Protein AF-A0A2E0ZCU3-F1 (afdb_monomer)

Secondary structure (DSSP, 8-state):
--------------TTS-TTTTS-HHHHHHHHHHHHHHHHHHHHHHTT--HHHHHTSHHHHHHHHHT-SHHHHHHHHHHHHHS-HHHHHHHHHHHHTSHHHHHHHHHHHHHHH--GGGGHHHHHHHHHHHHHH-S-HHHHHHHHHH--GGG-TTB---TTGGGGGTHHHHH-TT-HHHHHHHHHHHSS--BGGGGHHHHTT---HHHHHHHHHHHHHHHHS-S---TTHHHHHHHHHHHHHTHHHHHHHHHTTS-----------

Radius of gyration: 21.26 Å; Cα contacts (8 Å, |Δi|>4): 299; chains: 1; bounding box: 72×48×62 Å

pLDDT: mean 87.75, std 16.53, range [34.88, 98.62]

Solvent-accessible surface area (backbone atoms only — not comparable to full-atom values): 14646 Å² total; per-residue (Å²): 138,81,84,75,77,75,75,78,77,71,80,73,77,70,79,79,78,37,76,63,77,67,40,60,67,70,58,37,49,50,55,50,34,49,50,18,50,51,17,38,54,52,15,18,66,71,49,67,28,55,64,70,68,38,66,73,20,58,27,44,48,49,31,58,73,72,59,50,62,58,17,46,30,24,28,10,52,31,26,36,72,73,43,61,50,56,54,13,7,47,10,43,46,37,17,57,78,41,52,63,72,17,50,52,52,45,52,47,41,51,70,73,63,72,52,74,57,26,48,51,44,40,50,51,53,49,53,52,46,36,73,73,68,40,88,53,62,64,64,51,51,52,51,58,75,68,55,80,62,62,80,47,74,56,36,19,33,44,49,74,74,35,54,79,52,57,67,54,50,76,78,48,71,85,42,66,69,57,40,53,40,50,35,40,26,48,28,65,50,24,48,57,45,63,48,37,53,54,26,30,46,58,70,59,68,66,56,43,53,49,52,45,50,51,54,58,48,44,74,78,36,101,50,81,55,72,48,34,53,53,49,50,50,52,51,51,50,53,50,59,74,43,43,65,62,50,51,50,52,61,74,59,60,80,79,75,94,68,82,72,73,81,81,74,132

Foldseek 3Di:
DDDPPDPDPPPPPPPPVPPLVVDDPVVSLVVLLVQLVVLLVLLLVQLVADDPLLCLFPLNVVCSVVSHNLSQLLSLLSQLADNPLQSVLVSLVSLVVPCLQSVLSNVLSCVVVVDCSSCPSVVVVVVVCCVVVNPCVVVVVVCVVPDQQQPDLQFQEQPPVLVVVVVVCVVCSPDPLSSRLSSSHHRSGDGLSSCSSSNSNDDDPVLRVVVVVLVVVVVVDVDRRNNNVSSVVVNVVVCVVCVVVVCVCVVVPPDDDPPVPPPDD

Sequence (265 aa):
MGFTHHPKANSVSYGHYHRLSQLPPRIGFLLWNVLAAVGFIAAIRHLNGRFLPFALSLPCFWLLYVGQFEGVVALGLALGMVAPPLWAGLGVVLLALKPQIGLFAILFILLRRWNLKLLIVPVIVFLLSLLYWGWWVPEWLDSIIGNRATGYAANISLWPYSLVLLPLLFFKRSSLRLWLIVQSLVVPYFAVYSLAILYTMWLPLWANLLTWGLYILGIFLPVKMPGFIIPLGLLAHLAYQNRAELRGYWASGLGRGELAVKSGK

Structure (mmCIF, N/CA/C/O backbone):
data_AF-A0A2E0ZCU3-F1
#
_entry.id   AF-A0A2E0ZCU3-F1
#
loop_
_atom_site.group_PDB
_atom_site.id
_atom_site.type_symbol
_atom_site.label_atom_id
_atom_site.label_alt_id
_atom_site.label_comp_id
_atom_site.label_asym_id
_atom_site.label_entity_id
_atom_site.label_seq_id
_atom_site.pdbx_PDB_ins_code
_atom_site.Cartn_x
_atom_site.Cartn_y
_atom_site.Cartn_z
_atom_site.occupancy
_atom_site.B_iso_or_equiv
_atom_site.auth_seq_id
_atom_site.auth_comp_id
_atom_site.auth_asym_id
_atom_site.auth_atom_id
_atom_site.pdbx_PDB_model_num
ATOM 1 N N . MET A 1 1 ? 45.176 -21.337 -5.598 1.00 43.56 1 MET A N 1
ATOM 2 C CA . MET A 1 1 ? 43.884 -20.771 -5.152 1.00 43.56 1 MET A CA 1
ATOM 3 C C . MET A 1 1 ? 42.862 -21.070 -6.231 1.00 43.56 1 MET A C 1
ATOM 5 O O . MET A 1 1 ? 42.886 -20.439 -7.278 1.00 43.56 1 MET A O 1
ATOM 9 N N . GLY A 1 2 ? 42.103 -22.149 -6.039 1.00 34.88 2 GLY A N 1
ATOM 10 C CA . GLY A 1 2 ? 41.203 -22.696 -7.049 1.00 34.88 2 GLY A CA 1
ATOM 11 C C . GLY A 1 2 ? 39.849 -22.001 -7.018 1.00 34.88 2 GLY A C 1
ATOM 12 O O . GLY A 1 2 ? 39.195 -21.981 -5.979 1.00 34.88 2 GLY A O 1
ATOM 13 N N . PHE A 1 3 ? 39.436 -21.461 -8.162 1.00 35.03 3 PHE A N 1
ATOM 14 C CA . PHE A 1 3 ? 38.041 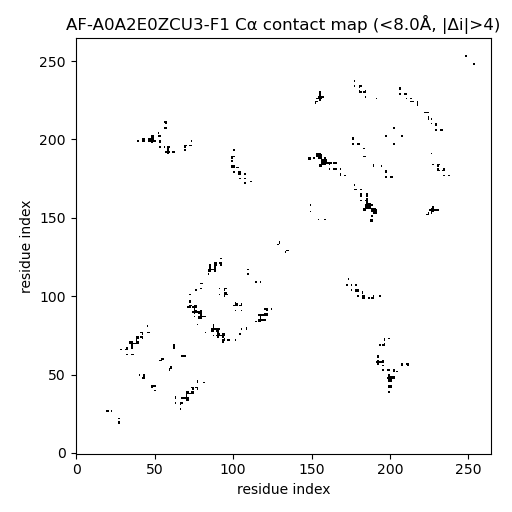-21.141 -8.426 1.00 35.03 3 PHE A CA 1
ATOM 15 C C . PHE A 1 3 ? 37.282 -22.462 -8.526 1.00 35.03 3 PHE A C 1
ATOM 17 O O . PHE A 1 3 ? 37.393 -23.191 -9.511 1.00 35.03 3 PHE A O 1
ATOM 24 N N . THR A 1 4 ? 36.555 -22.808 -7.470 1.00 46.09 4 THR A N 1
ATOM 25 C CA . THR A 1 4 ? 35.596 -23.903 -7.502 1.00 46.09 4 THR A CA 1
ATOM 26 C C . THR A 1 4 ? 34.510 -23.549 -8.511 1.00 46.09 4 THR A C 1
ATOM 28 O O . THR A 1 4 ? 33.774 -22.576 -8.359 1.00 46.09 4 THR A O 1
ATOM 31 N N . HIS A 1 5 ? 34.446 -24.337 -9.582 1.00 38.47 5 HIS A N 1
ATOM 32 C CA . HIS A 1 5 ? 33.339 -24.353 -10.524 1.00 38.47 5 HIS A CA 1
ATOM 33 C C . HIS A 1 5 ? 32.025 -24.495 -9.751 1.00 38.47 5 HIS A C 1
ATOM 35 O O . HIS A 1 5 ? 31.717 -25.570 -9.236 1.00 38.47 5 HIS A O 1
ATOM 41 N N . HIS A 1 6 ? 31.239 -23.420 -9.683 1.00 42.91 6 HIS A N 1
ATOM 42 C CA . HIS A 1 6 ? 29.840 -23.547 -9.307 1.00 42.91 6 HIS A CA 1
ATOM 43 C C . HIS A 1 6 ? 29.165 -24.462 -10.340 1.00 42.91 6 HIS A C 1
ATOM 45 O O . HIS A 1 6 ? 29.303 -24.222 -11.546 1.00 42.91 6 HIS A O 1
ATOM 51 N N . PRO A 1 7 ? 28.493 -25.539 -9.901 1.00 48.25 7 PRO A N 1
ATOM 52 C CA . PRO A 1 7 ? 27.838 -26.466 -10.805 1.00 48.25 7 PRO A CA 1
ATOM 53 C C . PRO A 1 7 ? 26.837 -25.698 -11.665 1.00 48.25 7 PRO A C 1
ATOM 55 O O . PRO A 1 7 ? 26.117 -24.828 -11.171 1.00 48.25 7 PRO A O 1
ATOM 58 N N . LYS A 1 8 ? 26.841 -26.019 -12.966 1.00 44.09 8 LYS A N 1
ATOM 59 C CA . LYS A 1 8 ? 25.883 -25.545 -13.966 1.00 44.09 8 LYS A CA 1
ATOM 60 C C . LYS A 1 8 ? 24.502 -25.517 -13.323 1.00 44.09 8 LYS A C 1
ATOM 62 O O . LYS A 1 8 ? 23.996 -26.570 -12.943 1.00 44.09 8 LYS A O 1
ATOM 67 N N . ALA A 1 9 ? 23.935 -24.320 -13.177 1.00 47.19 9 ALA A N 1
ATOM 68 C CA . ALA A 1 9 ? 22.548 -24.156 -12.789 1.00 47.19 9 ALA A CA 1
ATOM 69 C C . ALA A 1 9 ? 21.732 -25.011 -13.757 1.00 47.19 9 ALA A C 1
ATOM 71 O O . ALA A 1 9 ? 21.647 -24.697 -14.947 1.00 47.19 9 ALA A O 1
ATOM 72 N N . ASN A 1 10 ? 21.239 -26.148 -13.262 1.00 41.97 10 ASN A N 1
ATOM 73 C CA . ASN A 1 10 ? 20.317 -26.991 -13.992 1.00 41.97 10 ASN A CA 1
ATOM 74 C C . ASN A 1 10 ? 19.237 -26.052 -14.509 1.00 41.97 10 ASN A C 1
ATOM 76 O O . ASN A 1 10 ? 18.628 -25.326 -13.724 1.00 41.97 10 ASN A O 1
ATOM 80 N N . SER A 1 11 ? 19.069 -26.010 -15.827 1.00 45.53 11 SER A N 1
ATOM 81 C CA . SER A 1 11 ? 17.973 -25.316 -16.481 1.00 45.53 11 SER A CA 1
ATOM 82 C C . SER A 1 11 ? 16.690 -25.994 -16.017 1.00 45.53 11 SER A C 1
ATOM 84 O O . SER A 1 11 ? 16.185 -26.906 -16.672 1.00 45.53 11 SER A O 1
ATOM 86 N N . VAL A 1 12 ? 16.218 -25.622 -14.827 1.00 50.91 12 VAL A N 1
ATOM 87 C CA . VAL A 1 12 ? 14.920 -26.018 -14.308 1.00 50.91 12 VAL A CA 1
ATOM 88 C C . VAL A 1 12 ? 13.950 -25.529 -15.363 1.00 50.91 12 VAL A C 1
ATOM 90 O O . VAL A 1 12 ? 13.803 -24.329 -15.582 1.00 50.91 12 VAL A O 1
ATOM 93 N N . SER A 1 13 ? 13.389 -26.479 -16.104 1.00 43.16 13 SER A N 1
ATOM 94 C CA . SER A 1 13 ? 12.408 -26.217 -17.139 1.00 43.16 13 SER A CA 1
ATOM 95 C C . SER A 1 13 ? 11.283 -25.408 -16.499 1.00 43.16 13 SER A C 1
ATOM 97 O O . SER A 1 13 ? 10.489 -25.939 -15.726 1.00 43.16 13 SER A O 1
ATOM 99 N N . TYR A 1 14 ? 11.223 -24.105 -16.789 1.00 46.38 14 TYR A N 1
ATOM 100 C CA . TYR A 1 14 ? 10.190 -23.176 -16.315 1.00 46.38 14 TYR A CA 1
ATOM 101 C C . TYR A 1 14 ? 8.812 -23.469 -16.955 1.00 46.38 14 TYR A C 1
ATOM 103 O O . TYR A 1 14 ? 7.990 -22.572 -17.141 1.00 46.38 14 TYR A O 1
ATOM 111 N N . GLY A 1 15 ? 8.538 -24.728 -17.315 1.00 47.12 15 GLY A N 1
ATOM 112 C CA . GLY A 1 15 ? 7.430 -25.159 -18.165 1.00 47.12 15 GLY A CA 1
ATOM 113 C C . GLY A 1 15 ? 6.035 -24.978 -17.567 1.00 47.12 15 GLY A C 1
ATOM 114 O O . GLY A 1 15 ? 5.048 -25.191 -18.269 1.00 47.12 15 GLY A O 1
ATOM 115 N N . HIS A 1 16 ? 5.906 -24.578 -16.298 1.00 45.62 16 HIS A N 1
ATOM 116 C CA . HIS A 1 16 ? 4.605 -24.454 -15.626 1.00 45.62 16 HIS A CA 1
ATOM 117 C C . HIS A 1 16 ? 4.243 -23.042 -15.148 1.00 45.62 16 HIS A C 1
ATOM 119 O O . HIS A 1 16 ? 3.078 -22.797 -14.844 1.00 45.62 16 HIS A O 1
ATOM 125 N N . TYR A 1 17 ? 5.155 -22.065 -15.215 1.00 45.38 17 TYR A N 1
ATOM 126 C CA . TYR A 1 17 ? 4.837 -20.661 -14.891 1.00 45.38 17 TYR A CA 1
ATOM 127 C C . TYR A 1 17 ? 4.156 -19.896 -16.034 1.00 45.38 17 TYR A C 1
ATOM 129 O O . TYR A 1 17 ? 3.993 -18.679 -15.974 1.00 45.38 17 TYR A O 1
ATOM 137 N N . HIS A 1 18 ? 3.754 -20.599 -17.095 1.00 53.62 18 HIS A N 1
ATOM 138 C CA . HIS A 1 18 ? 3.760 -19.998 -18.417 1.00 53.62 18 HIS A CA 1
ATOM 139 C C . HIS A 1 18 ? 2.402 -19.590 -18.993 1.00 53.62 18 HIS A C 1
ATOM 141 O O . HIS A 1 18 ? 2.370 -19.121 -20.118 1.00 53.62 18 HIS A O 1
ATOM 147 N N . ARG A 1 19 ? 1.264 -19.729 -18.299 1.00 65.06 19 ARG A N 1
ATOM 148 C CA . ARG A 1 19 ? -0.034 -19.494 -18.976 1.00 65.06 19 ARG A CA 1
ATOM 149 C C . ARG A 1 19 ? -0.295 -18.026 -19.321 1.00 65.06 19 ARG A C 1
ATOM 151 O O . ARG A 1 19 ? -0.801 -17.743 -20.399 1.00 65.06 19 ARG A O 1
ATOM 158 N N . LEU A 1 20 ? 0.092 -17.087 -18.454 1.00 63.66 20 LEU A N 1
ATOM 159 C CA . LEU A 1 20 ? 0.003 -15.653 -18.773 1.00 63.66 20 LEU A CA 1
ATOM 160 C C . LEU A 1 20 ? 1.158 -15.184 -19.662 1.00 63.66 20 LEU A C 1
ATOM 162 O O . LEU A 1 20 ? 0.944 -14.347 -20.531 1.00 63.66 20 LEU A O 1
ATOM 166 N N . SER A 1 21 ? 2.358 -15.744 -19.501 1.00 72.56 21 SER A N 1
ATOM 167 C CA . SER A 1 21 ? 3.498 -15.437 -20.377 1.00 72.56 21 SER A CA 1
ATOM 168 C C . SER A 1 21 ? 3.442 -16.152 -21.733 1.00 72.56 21 SER A C 1
ATOM 170 O O . SER A 1 21 ? 4.265 -15.872 -22.596 1.00 72.56 21 SER A O 1
ATOM 172 N N . GLN A 1 22 ? 2.487 -17.065 -21.939 1.00 85.19 22 GLN A N 1
ATOM 173 C CA . GLN A 1 22 ? 2.130 -17.638 -23.244 1.00 85.19 22 GLN A CA 1
ATOM 174 C C . GLN A 1 22 ? 1.237 -16.697 -24.060 1.00 85.19 22 GLN A C 1
ATOM 176 O O . GLN A 1 22 ? 1.150 -16.850 -25.277 1.00 85.19 22 GLN A O 1
ATOM 181 N N . LEU A 1 23 ? 0.563 -15.734 -23.422 1.00 89.88 23 LEU A N 1
ATOM 182 C CA . LEU A 1 23 ? -0.221 -14.740 -24.147 1.00 89.88 23 LEU A CA 1
ATOM 183 C C . LEU A 1 23 ? 0.708 -13.753 -24.867 1.00 89.88 23 LEU A C 1
ATOM 185 O O . LEU A 1 23 ? 1.782 -13.431 -24.351 1.00 89.88 23 LEU A O 1
ATOM 189 N N . PRO A 1 24 ? 0.284 -13.187 -26.013 1.00 92.94 24 PRO A N 1
ATOM 190 C CA . PRO A 1 24 ? 0.983 -12.063 -26.621 1.00 92.94 24 PRO A CA 1
ATOM 191 C C . PRO A 1 24 ? 1.209 -10.948 -25.583 1.00 92.94 24 PRO A C 1
ATOM 193 O O . PRO A 1 24 ? 0.248 -10.568 -24.904 1.00 92.94 24 PRO A O 1
ATOM 196 N N . PRO A 1 25 ? 2.422 -10.372 -25.463 1.00 89.06 25 PRO A N 1
ATOM 197 C CA . PRO A 1 25 ? 2.766 -9.461 -24.365 1.00 89.06 25 PRO A CA 1
ATOM 198 C C . PRO A 1 25 ? 1.790 -8.293 -24.176 1.00 89.06 25 PRO A C 1
ATOM 200 O O . PRO A 1 25 ? 1.455 -7.936 -23.050 1.00 89.06 25 PRO A O 1
ATOM 203 N N . ARG A 1 26 ? 1.269 -7.736 -25.277 1.00 92.50 26 ARG A N 1
ATOM 204 C CA . ARG A 1 26 ? 0.273 -6.650 -25.251 1.00 92.50 26 ARG A CA 1
ATOM 205 C C . ARG A 1 26 ? -1.048 -7.078 -24.608 1.00 92.50 26 ARG A C 1
ATOM 207 O O . ARG A 1 26 ? -1.644 -6.301 -23.871 1.00 92.50 26 ARG A O 1
ATOM 214 N N . ILE A 1 27 ? -1.487 -8.308 -24.871 1.00 93.69 27 ILE A N 1
ATOM 215 C CA . ILE A 1 27 ? -2.714 -8.872 -24.298 1.00 93.69 27 ILE A CA 1
ATOM 216 C C . ILE A 1 27 ? -2.494 -9.166 -22.815 1.00 93.69 27 ILE A C 1
ATOM 218 O O . ILE A 1 27 ? -3.318 -8.771 -21.997 1.00 93.69 27 ILE A O 1
ATOM 222 N N . GLY A 1 28 ? -1.365 -9.786 -22.456 1.00 92.12 28 GLY A N 1
ATOM 223 C CA . GLY A 1 28 ? -1.009 -10.026 -21.055 1.00 92.12 28 GLY A CA 1
ATOM 224 C C . GLY A 1 28 ? -0.962 -8.730 -20.241 1.00 92.12 28 GLY A C 1
ATOM 225 O O . GLY A 1 28 ? -1.585 -8.644 -19.187 1.00 92.12 28 GLY A O 1
ATOM 226 N N . PHE A 1 29 ? -0.309 -7.693 -20.773 1.00 91.56 29 PHE A N 1
ATOM 227 C CA . PHE A 1 29 ? -0.239 -6.367 -20.156 1.00 91.56 29 PHE A CA 1
ATOM 228 C C . PHE A 1 29 ? -1.618 -5.706 -20.010 1.00 91.56 29 PHE A C 1
ATOM 230 O O . PHE A 1 29 ? -1.938 -5.174 -18.948 1.00 91.56 29 PHE A O 1
ATOM 237 N N . LEU A 1 30 ? -2.463 -5.778 -21.046 1.00 95.06 30 LEU A N 1
ATOM 238 C CA . LEU A 1 30 ? -3.833 -5.266 -20.988 1.00 95.06 30 LEU A CA 1
ATOM 239 C C . LEU A 1 30 ? -4.648 -5.970 -19.896 1.00 95.06 30 LEU A C 1
ATOM 241 O O . LEU A 1 30 ? -5.236 -5.300 -19.053 1.00 95.06 30 LEU A O 1
ATOM 245 N N . LEU A 1 31 ? -4.660 -7.307 -19.882 1.00 94.75 31 LEU A N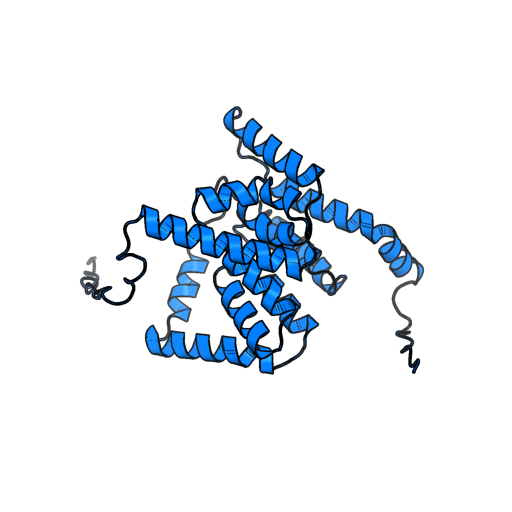 1
ATOM 246 C CA . LEU A 1 31 ? -5.388 -8.094 -18.880 1.00 94.75 31 LEU A CA 1
ATOM 247 C C . LEU A 1 31 ? -4.883 -7.812 -17.464 1.00 94.75 31 LEU A C 1
ATOM 249 O O . LEU A 1 31 ? -5.673 -7.716 -16.526 1.00 94.75 31 LEU A O 1
ATOM 253 N N . TRP A 1 32 ? -3.574 -7.630 -17.315 1.00 94.19 32 TRP A N 1
ATOM 254 C CA . TRP A 1 32 ? -2.963 -7.277 -16.045 1.00 94.19 32 TRP A CA 1
ATOM 255 C C . TRP A 1 32 ? -3.397 -5.898 -15.544 1.00 94.19 32 TRP A C 1
ATOM 257 O O . TRP A 1 32 ? -3.789 -5.755 -14.387 1.00 94.19 32 TRP A O 1
ATOM 267 N N . ASN A 1 33 ? -3.419 -4.896 -16.422 1.00 95.94 33 ASN A N 1
ATOM 268 C CA . ASN A 1 33 ? -3.919 -3.567 -16.083 1.00 95.94 33 ASN A CA 1
ATOM 269 C C . ASN A 1 33 ? -5.418 -3.561 -15.786 1.00 95.94 33 ASN A C 1
ATOM 271 O O . ASN A 1 33 ? -5.852 -2.844 -14.887 1.00 95.94 33 ASN A O 1
ATOM 275 N N . VAL A 1 34 ? -6.207 -4.380 -16.486 1.00 96.94 34 VAL A N 1
ATOM 276 C CA . VAL A 1 34 ? -7.625 -4.579 -16.161 1.00 96.94 34 VAL A CA 1
ATOM 277 C C . VAL A 1 34 ? -7.765 -5.158 -14.753 1.00 96.94 34 VAL A C 1
ATOM 279 O O . VAL A 1 34 ? -8.538 -4.629 -13.957 1.00 96.94 34 VAL A O 1
ATOM 282 N N . LEU A 1 35 ? -6.981 -6.181 -14.399 1.00 96.44 35 LEU A N 1
ATOM 283 C CA . LEU A 1 35 ? -6.982 -6.752 -13.050 1.00 96.44 35 LEU A CA 1
ATOM 284 C C . LEU A 1 35 ? -6.585 -5.713 -11.988 1.00 96.44 35 LEU A C 1
ATOM 286 O O . LEU A 1 35 ? -7.258 -5.593 -10.962 1.00 96.44 35 LEU A O 1
ATOM 290 N N . ALA A 1 36 ? -5.533 -4.930 -12.237 1.00 96.94 36 ALA A N 1
ATOM 291 C CA . ALA A 1 36 ? -5.105 -3.864 -11.336 1.00 96.94 36 ALA A CA 1
ATOM 292 C C . ALA A 1 36 ? -6.188 -2.781 -11.176 1.00 96.94 36 ALA A C 1
ATOM 294 O O . ALA A 1 36 ? -6.493 -2.375 -10.053 1.00 96.94 36 ALA A O 1
ATOM 295 N N . ALA A 1 37 ? -6.818 -2.354 -12.273 1.00 97.94 37 ALA A N 1
ATOM 296 C CA . ALA A 1 37 ? -7.902 -1.377 -12.257 1.00 97.94 37 ALA A CA 1
ATOM 297 C C . ALA A 1 37 ? -9.119 -1.889 -11.472 1.00 97.94 37 ALA A C 1
ATOM 299 O O . ALA A 1 37 ? -9.642 -1.165 -10.627 1.00 97.94 37 ALA A O 1
ATOM 300 N N . VAL A 1 38 ? -9.530 -3.145 -11.680 1.00 98.12 38 VAL A N 1
ATOM 301 C CA . VAL A 1 38 ? -10.601 -3.789 -10.899 1.00 98.12 38 VAL A CA 1
ATOM 302 C C . VAL A 1 38 ? -10.247 -3.810 -9.412 1.00 98.12 38 VAL A C 1
ATOM 304 O O . VAL A 1 38 ? -11.084 -3.455 -8.580 1.00 98.12 38 VAL A O 1
ATOM 307 N N . GLY A 1 39 ? -9.003 -4.159 -9.073 1.00 98.38 39 GLY A N 1
ATOM 308 C CA . GLY A 1 39 ? -8.524 -4.154 -7.695 1.00 98.38 39 GLY A CA 1
ATOM 309 C C . GLY A 1 39 ? -8.604 -2.771 -7.042 1.00 98.38 39 GLY A C 1
ATOM 310 O O . GLY A 1 39 ? -9.124 -2.640 -5.932 1.00 98.38 39 GLY A O 1
ATOM 311 N N . PHE A 1 40 ? -8.200 -1.717 -7.758 1.00 98.44 40 PHE A N 1
ATOM 312 C CA . PHE A 1 40 ? -8.351 -0.339 -7.290 1.00 98.44 40 PHE A CA 1
ATOM 313 C C . PHE A 1 40 ? -9.807 0.090 -7.144 1.00 98.44 40 PHE A C 1
ATOM 315 O O . PHE A 1 40 ? -10.161 0.694 -6.132 1.00 98.44 40 PHE A O 1
ATOM 322 N N . ILE A 1 41 ? -10.658 -0.232 -8.119 1.00 98.56 41 ILE A N 1
ATOM 323 C CA . ILE A 1 41 ? -12.078 0.127 -8.090 1.00 98.56 41 ILE A CA 1
ATOM 324 C C . ILE A 1 41 ? -12.762 -0.499 -6.872 1.00 98.56 41 ILE A C 1
ATOM 326 O O . ILE A 1 41 ? -13.466 0.189 -6.128 1.00 98.56 41 ILE A O 1
ATOM 330 N N . ALA A 1 42 ? -12.517 -1.789 -6.638 1.00 98.50 42 ALA A N 1
ATOM 331 C CA . ALA A 1 42 ? -13.026 -2.498 -5.474 1.00 98.50 42 ALA A CA 1
ATOM 332 C C . ALA A 1 42 ? -12.491 -1.887 -4.168 1.00 98.50 42 ALA A C 1
ATOM 334 O O . ALA A 1 42 ? -13.268 -1.637 -3.244 1.00 98.50 42 ALA A O 1
ATOM 335 N N . ALA A 1 43 ? -11.192 -1.581 -4.103 1.00 98.50 43 ALA A N 1
ATOM 336 C CA . ALA A 1 43 ? -10.583 -0.985 -2.920 1.00 98.50 43 ALA A CA 1
ATOM 337 C C . ALA A 1 43 ? -11.164 0.393 -2.584 1.00 98.50 43 ALA A C 1
ATOM 339 O O . ALA A 1 43 ? -11.560 0.625 -1.445 1.00 98.50 43 ALA A O 1
ATOM 340 N N . ILE A 1 44 ? -11.304 1.278 -3.574 1.00 98.44 44 ILE A N 1
ATOM 341 C CA . ILE A 1 44 ? -11.906 2.607 -3.400 1.00 98.44 44 ILE A CA 1
ATOM 342 C C . ILE A 1 44 ? -13.333 2.490 -2.875 1.00 98.44 44 ILE A C 1
ATOM 344 O O . ILE A 1 44 ? -13.702 3.200 -1.940 1.00 98.44 44 ILE A O 1
ATOM 348 N N . ARG A 1 45 ? -14.129 1.573 -3.438 1.00 98.06 45 ARG A N 1
ATOM 349 C CA . ARG A 1 45 ? -15.511 1.353 -3.006 1.00 98.06 45 ARG A CA 1
ATOM 350 C C . ARG A 1 45 ? -15.585 0.899 -1.548 1.00 98.06 45 ARG A C 1
ATOM 352 O O . ARG A 1 45 ? -16.391 1.427 -0.792 1.00 98.06 45 ARG A O 1
ATOM 359 N N . HIS A 1 46 ? -14.761 -0.067 -1.151 1.00 98.00 46 HIS A N 1
ATOM 360 C CA . HIS A 1 46 ? -14.805 -0.639 0.199 1.00 98.00 46 HIS A CA 1
ATOM 361 C C . HIS A 1 46 ? -14.120 0.223 1.262 1.00 98.00 46 HIS A C 1
ATOM 363 O O . HIS A 1 46 ? -14.465 0.128 2.438 1.00 98.00 46 HIS A O 1
ATOM 369 N N . LEU A 1 47 ? -13.168 1.066 0.865 1.00 97.25 47 LEU A N 1
ATOM 370 C CA . LEU A 1 47 ? -12.435 1.953 1.766 1.00 97.25 47 LEU A CA 1
ATOM 371 C C . LEU A 1 47 ? -12.953 3.401 1.729 1.00 97.25 47 LEU A C 1
ATOM 373 O O . LEU A 1 47 ? -12.342 4.284 2.331 1.00 97.25 47 LEU A O 1
ATOM 377 N N . ASN A 1 48 ? -14.095 3.632 1.069 1.00 96.88 48 ASN A N 1
ATOM 378 C CA . ASN A 1 48 ? -14.772 4.927 0.950 1.00 96.88 48 ASN A CA 1
ATOM 379 C C . ASN A 1 48 ? -13.876 6.038 0.366 1.00 96.88 48 ASN A C 1
ATOM 381 O O . ASN A 1 48 ? -13.883 7.180 0.831 1.00 96.88 48 ASN A O 1
ATOM 385 N N . GLY A 1 49 ? -13.072 5.697 -0.642 1.00 96.94 49 GLY A N 1
ATOM 386 C CA . GLY A 1 49 ? -12.251 6.654 -1.375 1.00 96.94 49 GLY A CA 1
ATOM 387 C C . GLY A 1 49 ? -13.025 7.457 -2.419 1.00 96.94 49 GLY A C 1
ATOM 388 O O . GLY A 1 49 ? -14.228 7.299 -2.617 1.00 96.94 49 GLY A O 1
ATOM 389 N N . ARG A 1 50 ? -12.302 8.311 -3.153 1.00 96.69 50 ARG A N 1
ATOM 390 C CA . ARG A 1 50 ? -12.859 9.120 -4.248 1.00 96.69 50 ARG A CA 1
ATOM 391 C C . ARG A 1 50 ? -12.258 8.682 -5.580 1.00 96.69 50 ARG A C 1
ATOM 393 O O . ARG A 1 50 ? -11.073 8.905 -5.815 1.00 96.69 50 ARG A O 1
ATOM 400 N N . PHE A 1 51 ? -13.091 8.126 -6.461 1.00 96.56 51 PHE A N 1
ATOM 401 C CA . PHE A 1 51 ? -12.669 7.596 -7.763 1.00 96.56 51 PHE A CA 1
ATOM 402 C C . PHE A 1 51 ? -11.960 8.628 -8.637 1.00 96.56 51 PHE A C 1
ATOM 404 O O . PHE A 1 51 ? -10.832 8.392 -9.052 1.00 96.56 51 PHE A O 1
ATOM 411 N N . LEU A 1 52 ? -12.598 9.773 -8.896 1.00 96.31 52 LEU A N 1
ATOM 412 C CA . LEU A 1 52 ? -12.078 10.748 -9.857 1.00 96.31 52 LEU A CA 1
ATOM 413 C C . LEU A 1 52 ? -10.713 11.335 -9.440 1.00 96.31 52 LEU A C 1
ATOM 415 O O . LEU A 1 52 ? -9.789 11.275 -10.247 1.00 96.31 52 LEU A O 1
ATOM 419 N N . PRO A 1 53 ? -10.513 11.823 -8.195 1.00 96.38 53 PRO A N 1
ATOM 420 C CA . PRO A 1 53 ? -9.190 12.260 -7.753 1.00 96.38 53 PRO A CA 1
ATOM 421 C C . PRO A 1 53 ? -8.128 11.160 -7.841 1.00 96.38 53 PRO A C 1
ATOM 423 O O . PRO A 1 53 ? -6.997 11.446 -8.219 1.00 96.38 53 PRO A O 1
ATOM 426 N N . PHE A 1 54 ? -8.479 9.915 -7.501 1.00 97.69 54 PHE A N 1
ATOM 427 C CA . PHE A 1 54 ? -7.549 8.791 -7.576 1.00 97.69 54 PHE A CA 1
ATOM 428 C C . PHE A 1 54 ? -7.160 8.463 -9.022 1.00 97.69 54 PHE A C 1
ATOM 430 O O . PHE A 1 54 ? -5.975 8.333 -9.320 1.00 97.69 54 PHE A O 1
ATOM 437 N N . ALA A 1 55 ? -8.142 8.360 -9.921 1.00 97.31 55 ALA A N 1
ATOM 438 C CA . ALA A 1 55 ? -7.925 8.060 -11.333 1.00 97.31 55 ALA A CA 1
ATOM 439 C C . ALA A 1 55 ? -7.041 9.117 -12.011 1.00 97.31 55 ALA A C 1
ATOM 441 O O . ALA A 1 55 ? -6.234 8.779 -12.867 1.00 97.31 55 ALA A O 1
ATOM 442 N N . LEU A 1 56 ? -7.143 10.377 -11.572 1.00 97.06 56 LEU A N 1
ATOM 443 C CA . LEU A 1 56 ? -6.325 11.491 -12.055 1.00 97.06 56 LEU A CA 1
ATOM 444 C C . LEU A 1 56 ? -5.000 11.675 -11.289 1.00 97.06 56 LEU A C 1
ATOM 446 O O . LEU A 1 56 ? -4.314 12.692 -11.448 1.00 97.06 56 LEU A O 1
ATOM 450 N N . SER A 1 57 ? -4.639 10.735 -10.415 1.00 97.56 57 SER A N 1
ATOM 451 C CA . SER A 1 57 ? -3.421 10.844 -9.616 1.00 97.56 57 SER A CA 1
ATOM 452 C C . SER A 1 57 ? -2.196 10.295 -10.337 1.00 97.56 57 SER A C 1
ATOM 454 O O . SER A 1 57 ? -2.280 9.256 -10.995 1.00 97.56 57 SER A O 1
ATOM 456 N N . LEU A 1 58 ? -1.043 10.959 -10.180 1.00 96.12 58 LEU A N 1
ATOM 457 C CA . LEU A 1 58 ? 0.213 10.484 -10.774 1.00 96.12 58 LEU A CA 1
ATOM 458 C C . LEU A 1 58 ? 0.526 9.027 -10.376 1.00 96.12 58 LEU A C 1
ATOM 460 O O . LEU A 1 58 ? 0.864 8.254 -11.271 1.00 96.12 58 LEU A O 1
ATOM 464 N N . PRO A 1 59 ? 0.372 8.596 -9.102 1.00 96.56 59 PRO A N 1
ATOM 465 C CA . PRO A 1 59 ? 0.579 7.196 -8.741 1.00 96.56 59 PRO A CA 1
ATOM 466 C C . PRO A 1 59 ? -0.284 6.223 -9.549 1.00 96.56 59 PRO A C 1
ATOM 468 O O . PRO A 1 59 ? 0.236 5.224 -10.031 1.00 96.56 59 PRO A O 1
ATOM 471 N N . CYS A 1 60 ? -1.572 6.520 -9.755 1.00 97.75 60 CYS A N 1
ATOM 472 C CA . CYS A 1 60 ? -2.457 5.664 -10.548 1.00 97.75 60 CYS A CA 1
ATOM 473 C C . CYS A 1 60 ? -2.007 5.580 -12.015 1.00 97.75 60 CYS A C 1
ATOM 475 O O . CYS A 1 60 ? -1.831 4.480 -12.542 1.00 97.75 60 CYS A O 1
ATOM 477 N N . PHE A 1 61 ? -1.746 6.730 -12.648 1.00 96.88 61 PHE A N 1
ATOM 478 C CA . PHE A 1 61 ? -1.253 6.778 -14.027 1.00 96.88 61 PHE A CA 1
ATOM 479 C C . PHE A 1 61 ? 0.045 5.997 -14.196 1.00 96.88 61 PHE A C 1
ATOM 481 O O . PHE A 1 61 ? 0.159 5.183 -15.110 1.00 96.88 61 PHE A O 1
ATOM 488 N N . TRP A 1 62 ? 1.005 6.214 -13.295 1.00 95.44 62 TRP A N 1
ATOM 489 C CA . TRP A 1 62 ? 2.293 5.539 -13.343 1.00 95.44 62 TRP A CA 1
ATOM 490 C C . TRP A 1 62 ? 2.116 4.023 -13.274 1.00 95.44 62 TRP A C 1
ATOM 492 O O . TRP A 1 62 ? 2.661 3.310 -14.107 1.00 95.44 62 TRP A O 1
ATOM 502 N N . LEU A 1 63 ? 1.322 3.523 -12.323 1.00 95.75 63 LEU A N 1
ATOM 503 C CA . LEU A 1 63 ? 1.108 2.086 -12.135 1.00 95.75 63 LEU A CA 1
ATOM 504 C C . LEU A 1 63 ? 0.510 1.400 -13.356 1.00 95.75 63 LEU A C 1
ATOM 506 O O . LEU A 1 63 ? 0.993 0.336 -13.735 1.00 95.75 63 LEU A O 1
ATOM 510 N N . LEU A 1 64 ? -0.514 2.004 -13.963 1.00 95.81 64 LEU A N 1
ATOM 511 C CA . LEU A 1 64 ? -1.136 1.465 -15.172 1.00 95.81 64 LEU A CA 1
ATOM 512 C C . LEU A 1 64 ? -0.185 1.559 -16.370 1.00 95.81 64 LEU A C 1
ATOM 514 O O . LEU A 1 64 ? -0.154 0.664 -17.212 1.00 95.81 64 LEU A O 1
ATOM 518 N N . TYR A 1 65 ? 0.637 2.607 -16.432 1.00 96.06 65 TYR A N 1
ATOM 519 C CA . TYR A 1 65 ? 1.642 2.758 -17.479 1.00 96.06 65 TYR A CA 1
ATOM 520 C C . TYR A 1 65 ? 2.745 1.694 -17.400 1.00 96.06 65 TYR A C 1
ATOM 522 O O . TYR A 1 65 ? 3.155 1.167 -18.430 1.00 96.06 65 TYR A O 1
ATOM 530 N N . VAL A 1 66 ? 3.210 1.337 -16.198 1.00 94.50 66 VAL A N 1
ATOM 531 C CA . VAL A 1 66 ? 4.277 0.332 -16.022 1.00 94.50 66 VAL A CA 1
ATOM 532 C C . VAL A 1 66 ? 3.772 -1.087 -15.732 1.00 94.50 66 VAL A C 1
ATOM 534 O O . VAL A 1 66 ? 4.584 -2.002 -15.629 1.00 94.50 66 VAL A O 1
ATOM 537 N N . GLY A 1 67 ? 2.460 -1.296 -15.593 1.00 94.19 67 GLY A N 1
ATOM 538 C CA . GLY A 1 67 ? 1.868 -2.611 -15.321 1.00 94.19 67 GLY A CA 1
ATOM 539 C C . GLY A 1 67 ? 2.237 -3.170 -13.946 1.00 94.19 67 GLY A C 1
ATOM 540 O O . GLY A 1 67 ? 2.622 -4.330 -13.817 1.00 94.19 67 GLY A O 1
ATOM 541 N N . GLN A 1 68 ? 2.166 -2.346 -12.906 1.00 95.00 68 GLN A N 1
ATOM 542 C CA . GLN A 1 68 ? 2.484 -2.755 -11.535 1.00 95.00 68 GLN A CA 1
ATOM 543 C C . GLN A 1 68 ? 1.249 -3.310 -10.800 1.00 95.00 68 GLN A C 1
ATOM 545 O O . GLN A 1 68 ? 0.107 -3.057 -11.178 1.00 95.00 68 GLN A O 1
ATOM 550 N N . PHE A 1 69 ? 1.467 -4.098 -9.745 1.00 95.19 69 PHE A N 1
ATOM 551 C CA . PHE A 1 69 ? 0.424 -4.919 -9.108 1.00 95.19 69 PHE A CA 1
ATOM 552 C C . PHE A 1 69 ? -0.219 -4.313 -7.860 1.00 95.19 69 PHE A C 1
ATOM 554 O O . PHE A 1 69 ? -0.942 -4.985 -7.126 1.00 95.19 69 PHE A O 1
ATOM 561 N N . GLU A 1 70 ? -0.008 -3.026 -7.616 1.00 97.50 70 GLU A N 1
ATOM 562 C CA . GLU A 1 70 ? -0.553 -2.287 -6.480 1.00 97.50 70 GLU A CA 1
ATOM 563 C C . GLU A 1 70 ? -2.079 -2.331 -6.437 1.00 97.50 70 GLU A C 1
ATOM 565 O O . GLU A 1 70 ? -2.641 -2.258 -5.350 1.00 97.50 70 GLU A O 1
ATOM 570 N N . GLY A 1 71 ? -2.755 -2.503 -7.578 1.00 97.88 71 GLY A N 1
ATOM 571 C CA . GLY A 1 71 ? -4.202 -2.721 -7.614 1.00 97.88 71 GLY A CA 1
ATOM 572 C C . GLY A 1 71 ? -4.619 -4.012 -6.903 1.00 97.88 71 GLY A C 1
ATOM 573 O O . GLY A 1 71 ? -5.587 -4.018 -6.144 1.00 97.88 71 GLY A O 1
ATOM 574 N N . VAL A 1 72 ? -3.839 -5.089 -7.062 1.00 98.19 72 VAL A N 1
ATOM 575 C CA . VAL A 1 72 ? -4.038 -6.365 -6.352 1.00 98.19 72 VAL A CA 1
ATOM 576 C C . VAL A 1 72 ? -3.740 -6.204 -4.859 1.00 98.19 72 VAL A C 1
ATOM 578 O O . VAL A 1 72 ? -4.488 -6.697 -4.018 1.00 98.19 72 VAL A O 1
ATOM 581 N N . VAL A 1 73 ? -2.690 -5.457 -4.511 1.00 98.31 73 VAL A N 1
ATOM 582 C CA . VAL A 1 73 ? -2.340 -5.155 -3.111 1.00 98.31 73 VAL A CA 1
ATOM 583 C C . VAL A 1 73 ? -3.417 -4.282 -2.447 1.00 98.31 73 VAL A C 1
ATOM 585 O O . VAL A 1 73 ? -3.789 -4.528 -1.301 1.00 98.31 73 VAL A O 1
ATOM 588 N N . ALA A 1 74 ? -3.977 -3.302 -3.164 1.00 98.44 74 ALA A N 1
ATOM 589 C CA . ALA A 1 74 ? -5.078 -2.460 -2.697 1.00 98.44 74 ALA A CA 1
ATOM 590 C C . ALA A 1 74 ? -6.367 -3.267 -2.486 1.00 98.44 74 ALA A C 1
ATOM 592 O O . ALA A 1 74 ? -7.052 -3.083 -1.479 1.00 98.44 74 ALA A O 1
ATOM 593 N N . LEU A 1 75 ? -6.671 -4.208 -3.386 1.00 98.62 75 LEU A N 1
ATOM 594 C CA . LEU A 1 75 ? -7.743 -5.181 -3.172 1.00 98.62 75 LEU A CA 1
ATOM 595 C C . LEU A 1 75 ? -7.480 -6.020 -1.915 1.00 98.62 75 LEU A C 1
ATOM 597 O O . LEU A 1 75 ? -8.389 -6.220 -1.111 1.00 98.62 75 LEU A O 1
ATOM 601 N N . GLY A 1 76 ? -6.233 -6.453 -1.710 1.00 98.50 76 GLY A N 1
ATOM 602 C CA . GLY A 1 76 ? -5.799 -7.142 -0.497 1.00 98.50 76 GLY A CA 1
ATOM 603 C C . GLY A 1 76 ? -6.076 -6.344 0.776 1.00 98.50 76 GLY A C 1
ATOM 604 O O . GLY A 1 76 ? -6.647 -6.878 1.729 1.00 98.50 76 GLY A O 1
ATOM 605 N N . LEU A 1 77 ? -5.762 -5.044 0.760 1.00 98.56 77 LEU A N 1
ATOM 606 C CA . LEU A 1 77 ? -6.074 -4.122 1.851 1.00 98.56 77 LEU A CA 1
ATOM 607 C C . LEU A 1 77 ? -7.578 -4.068 2.135 1.00 98.56 77 LEU A C 1
ATOM 609 O O . LEU A 1 77 ? -7.994 -4.199 3.286 1.00 98.56 77 LEU A O 1
ATOM 613 N N . ALA A 1 78 ? -8.397 -3.910 1.095 1.00 98.44 78 ALA A N 1
ATOM 614 C CA . ALA A 1 78 ? -9.846 -3.863 1.236 1.00 98.44 78 ALA A CA 1
ATOM 615 C C . ALA A 1 78 ? -10.408 -5.169 1.817 1.00 98.44 78 ALA A C 1
ATOM 617 O O . ALA A 1 78 ? -11.110 -5.134 2.828 1.00 98.44 78 ALA A O 1
ATOM 618 N N . LEU A 1 79 ? -10.040 -6.323 1.251 1.00 98.56 79 LEU A N 1
ATOM 619 C CA . LEU A 1 79 ? -10.463 -7.635 1.750 1.00 98.56 79 LEU A CA 1
ATOM 620 C C . LEU A 1 79 ? -10.057 -7.847 3.212 1.00 98.56 79 LEU A C 1
ATOM 622 O O . LEU A 1 79 ? -10.888 -8.240 4.031 1.00 98.56 79 LEU A O 1
ATOM 626 N N . GLY A 1 80 ? -8.806 -7.535 3.556 1.00 98.19 80 GLY A N 1
ATOM 627 C CA . GLY A 1 80 ? -8.290 -7.651 4.918 1.00 98.19 80 GLY A CA 1
ATOM 628 C C . GLY A 1 80 ? -9.107 -6.850 5.937 1.00 98.19 80 GLY A C 1
ATOM 629 O O . GLY A 1 80 ? -9.386 -7.334 7.039 1.00 98.19 80 GLY A O 1
ATOM 630 N N . MET A 1 81 ? -9.545 -5.654 5.541 1.00 98.06 81 MET A N 1
ATOM 6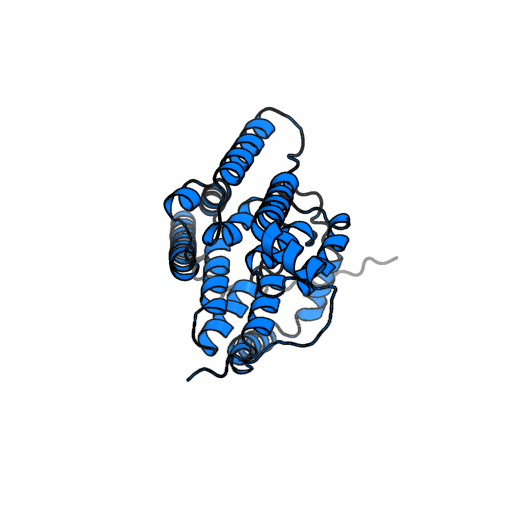31 C CA . MET A 1 81 ? -10.277 -4.721 6.394 1.00 98.06 81 MET A CA 1
ATOM 632 C C . MET A 1 81 ? -11.765 -5.053 6.542 1.00 98.06 81 MET A C 1
ATOM 634 O O . MET A 1 81 ? -12.279 -4.989 7.660 1.00 98.06 81 MET A O 1
ATOM 638 N N . VAL A 1 82 ? -12.462 -5.394 5.451 1.00 97.81 82 VAL A N 1
ATOM 639 C CA . VAL A 1 82 ? -13.938 -5.460 5.454 1.00 97.81 82 VAL A CA 1
ATOM 640 C C . VAL A 1 82 ? -14.523 -6.865 5.312 1.00 97.81 82 VAL A C 1
ATOM 642 O O . VAL A 1 82 ? -15.652 -7.093 5.738 1.00 97.81 82 VAL A O 1
ATOM 645 N N . ALA A 1 83 ? -13.793 -7.825 4.739 1.00 98.19 83 ALA A N 1
ATOM 646 C CA . ALA A 1 83 ? -14.367 -9.125 4.381 1.00 98.19 83 ALA A CA 1
ATOM 647 C C . ALA A 1 83 ? -14.489 -10.077 5.592 1.00 98.19 83 ALA A C 1
ATOM 649 O O . ALA A 1 83 ? -13.870 -9.834 6.633 1.00 98.19 83 ALA A O 1
ATOM 650 N N . PRO A 1 84 ? -15.245 -11.188 5.504 1.00 98.19 84 PRO A N 1
ATOM 651 C CA . PRO A 1 84 ? -15.248 -12.234 6.531 1.00 98.19 84 PRO A CA 1
ATOM 652 C C . PRO A 1 84 ? -13.842 -12.811 6.793 1.00 98.19 84 PRO A C 1
ATOM 654 O O . PRO A 1 84 ? -12.980 -12.711 5.919 1.00 98.19 84 PRO A O 1
ATOM 657 N N . PRO A 1 85 ? -13.585 -13.453 7.952 1.00 98.25 85 PRO A N 1
ATOM 658 C CA . PRO A 1 85 ? -12.228 -13.808 8.382 1.00 98.25 85 PRO A CA 1
ATOM 659 C C . PRO A 1 85 ? -11.390 -14.588 7.357 1.00 98.25 85 PRO A C 1
ATOM 661 O O . PRO A 1 85 ? -10.225 -14.262 7.166 1.00 98.25 85 PRO A O 1
ATOM 664 N N . LEU A 1 86 ? -11.978 -15.560 6.650 1.00 97.94 86 LEU A N 1
ATOM 665 C CA . LEU A 1 86 ? -11.259 -16.343 5.633 1.00 97.94 86 LEU A CA 1
ATOM 666 C C . LEU A 1 86 ? -10.840 -15.486 4.426 1.00 97.94 86 LEU A C 1
ATOM 668 O O . LEU A 1 86 ? -9.686 -15.518 4.009 1.00 97.94 86 LEU A O 1
ATOM 672 N N . TRP A 1 87 ? -11.753 -14.659 3.910 1.00 98.44 87 TRP A N 1
ATOM 673 C CA . TRP A 1 87 ? -11.480 -13.734 2.805 1.00 98.44 87 TRP A CA 1
ATOM 674 C C . TRP A 1 87 ? -10.512 -12.616 3.200 1.00 98.44 87 TRP A C 1
ATOM 676 O O . TRP A 1 87 ? -9.703 -12.174 2.391 1.00 98.44 87 TRP A O 1
ATOM 686 N N . ALA A 1 88 ? -10.540 -12.188 4.459 1.00 98.38 88 ALA A N 1
ATOM 687 C CA . ALA A 1 88 ? -9.540 -11.272 4.986 1.00 98.38 88 ALA A CA 1
ATOM 688 C C . ALA A 1 88 ? -8.152 -11.912 5.081 1.00 98.38 88 ALA A C 1
ATOM 690 O O . ALA A 1 88 ? -7.157 -11.236 4.833 1.00 98.38 88 ALA A O 1
ATOM 691 N N . GLY A 1 89 ? -8.086 -13.218 5.359 1.00 98.44 89 GLY A N 1
ATOM 692 C CA . GLY A 1 89 ? -6.859 -14.000 5.241 1.00 98.44 89 GLY A CA 1
ATOM 693 C C . GLY A 1 89 ? -6.304 -14.003 3.816 1.00 98.44 89 GLY A C 1
ATOM 694 O O . GLY A 1 89 ? -5.108 -13.791 3.630 1.00 98.44 89 GLY A O 1
ATOM 695 N N . LEU A 1 90 ? -7.164 -14.134 2.798 1.00 98.56 90 LEU A N 1
ATOM 696 C CA . LEU A 1 90 ? -6.750 -13.927 1.403 1.00 98.56 90 LEU A CA 1
ATOM 697 C C . LEU A 1 90 ? -6.219 -12.501 1.185 1.00 98.56 90 LEU A C 1
ATOM 699 O O . LEU A 1 90 ? -5.190 -12.322 0.543 1.00 98.56 90 LEU A O 1
ATOM 703 N N . GLY A 1 91 ? -6.863 -11.491 1.775 1.00 98.44 91 GLY A N 1
ATOM 704 C CA . GLY A 1 91 ? -6.369 -10.114 1.751 1.00 98.44 91 GLY A CA 1
ATOM 705 C C . GLY A 1 91 ? -4.950 -9.959 2.313 1.00 98.44 91 GLY A C 1
ATOM 706 O O . GLY A 1 91 ? -4.124 -9.272 1.714 1.00 98.44 91 GLY A O 1
ATOM 707 N N . VAL A 1 92 ? -4.631 -10.660 3.408 1.00 98.56 92 VAL A N 1
ATOM 708 C CA . VAL A 1 92 ? -3.273 -10.712 3.979 1.00 98.56 92 VAL A CA 1
ATOM 709 C C . VAL A 1 92 ? -2.274 -11.352 3.016 1.00 98.56 92 VAL A C 1
ATOM 711 O O . VAL A 1 92 ? -1.174 -10.826 2.862 1.00 98.56 92 VAL A O 1
ATOM 714 N N . VAL A 1 93 ? -2.654 -12.428 2.320 1.00 98.50 93 VAL A N 1
ATOM 715 C CA . VAL A 1 93 ? -1.806 -13.043 1.282 1.00 98.50 93 VAL A CA 1
ATOM 716 C C . VAL A 1 93 ? -1.516 -12.054 0.152 1.00 98.50 93 VAL A C 1
ATOM 718 O O . VAL A 1 93 ? -0.363 -11.895 -0.241 1.00 98.50 93 VAL A O 1
ATOM 721 N N . LEU A 1 94 ? -2.531 -11.335 -0.336 1.00 98.19 94 LEU A N 1
ATOM 722 C CA . LEU A 1 94 ? -2.355 -10.336 -1.395 1.00 98.19 94 LEU A CA 1
ATOM 723 C C . LEU A 1 94 ? -1.470 -9.160 -0.952 1.00 98.19 94 LEU A C 1
ATOM 725 O O . LEU A 1 94 ? -0.665 -8.668 -1.739 1.00 98.19 94 LEU A O 1
ATOM 729 N N . LEU A 1 95 ? -1.571 -8.727 0.310 1.00 98.19 95 LEU A N 1
ATOM 730 C CA . LEU A 1 95 ? -0.677 -7.714 0.883 1.00 98.19 95 LEU A CA 1
ATOM 731 C C . LEU A 1 95 ? 0.773 -8.214 0.986 1.00 98.19 95 LEU A C 1
ATOM 733 O O . LEU A 1 95 ? 1.707 -7.446 0.750 1.00 98.19 95 LEU A O 1
ATOM 737 N N . ALA A 1 96 ? 0.971 -9.497 1.301 1.00 97.19 96 ALA A N 1
ATOM 738 C CA . ALA A 1 96 ? 2.294 -10.105 1.431 1.00 97.19 96 ALA A CA 1
ATOM 739 C C . ALA A 1 96 ? 3.060 -10.186 0.098 1.00 97.19 96 ALA A C 1
ATOM 741 O O . ALA A 1 96 ? 4.285 -10.278 0.119 1.00 97.19 96 ALA A O 1
ATOM 742 N N . LEU A 1 97 ? 2.379 -10.056 -1.050 1.00 95.62 97 LEU A N 1
ATOM 743 C CA . LEU A 1 97 ? 3.027 -9.954 -2.366 1.00 95.62 97 LEU A CA 1
ATOM 744 C C . LEU A 1 97 ? 3.960 -8.735 -2.480 1.00 95.62 97 LEU A C 1
ATOM 746 O O . LEU A 1 97 ? 4.867 -8.735 -3.309 1.00 95.62 97 LEU A O 1
ATOM 750 N N . LYS A 1 98 ? 3.753 -7.690 -1.663 1.00 94.94 98 LYS A N 1
ATOM 751 C CA . LYS A 1 98 ? 4.621 -6.503 -1.620 1.00 94.94 98 LYS A CA 1
ATOM 752 C C . LYS A 1 98 ? 4.899 -6.088 -0.175 1.00 94.94 98 LYS A C 1
ATOM 754 O O . LYS A 1 98 ? 4.286 -5.131 0.303 1.00 94.94 98 LYS A O 1
ATOM 759 N N . PRO A 1 99 ? 5.820 -6.759 0.543 1.00 92.69 99 PRO A N 1
ATOM 760 C CA . PRO A 1 99 ? 6.044 -6.527 1.973 1.00 92.69 99 PRO A CA 1
ATOM 761 C C . PRO A 1 99 ? 6.353 -5.065 2.317 1.00 92.69 99 PRO A C 1
ATOM 763 O O . PRO A 1 99 ? 5.913 -4.573 3.354 1.00 92.69 99 PRO A O 1
ATOM 766 N N . GLN A 1 100 ? 7.017 -4.335 1.412 1.00 92.12 100 GLN A N 1
ATOM 767 C CA . GLN A 1 100 ? 7.343 -2.915 1.582 1.00 92.12 100 GLN A CA 1
ATOM 768 C C . GLN A 1 100 ? 6.099 -2.027 1.710 1.00 92.12 100 GLN A C 1
ATOM 770 O O . GLN A 1 100 ? 6.196 -0.948 2.288 1.00 92.12 100 GLN A O 1
ATOM 775 N N . ILE A 1 101 ? 4.931 -2.481 1.235 1.00 94.12 101 ILE A N 1
ATOM 776 C CA . ILE A 1 101 ? 3.637 -1.788 1.370 1.00 94.12 101 ILE A CA 1
ATOM 777 C C . ILE A 1 101 ? 2.645 -2.571 2.244 1.00 94.12 101 ILE A C 1
ATOM 779 O O . ILE A 1 101 ? 1.807 -1.984 2.920 1.00 94.12 101 ILE A O 1
ATOM 783 N N . GLY A 1 102 ? 2.762 -3.897 2.286 1.00 96.69 102 GLY A N 1
ATOM 784 C CA . GLY A 1 102 ? 1.847 -4.773 3.006 1.00 96.69 102 GLY A CA 1
ATOM 785 C C . GLY A 1 102 ? 2.137 -4.919 4.496 1.00 96.69 102 GLY A C 1
ATOM 786 O O . GLY A 1 102 ? 1.200 -5.116 5.258 1.00 96.69 102 GLY A O 1
ATOM 787 N N . LEU A 1 103 ? 3.395 -4.809 4.943 1.00 97.12 103 LEU A N 1
ATOM 788 C CA . LEU A 1 103 ? 3.775 -5.199 6.308 1.00 97.12 103 LEU A CA 1
ATOM 789 C C . LEU A 1 103 ? 2.968 -4.489 7.410 1.00 97.12 103 LEU A C 1
ATOM 791 O O . LEU A 1 103 ? 2.365 -5.162 8.245 1.00 97.12 103 LEU A O 1
ATOM 795 N N . PHE A 1 104 ? 2.909 -3.152 7.427 1.00 97.94 104 PHE A N 1
ATOM 796 C CA . PHE A 1 104 ? 2.181 -2.447 8.491 1.00 97.94 104 PHE A CA 1
ATOM 797 C C . PHE A 1 104 ? 0.670 -2.557 8.301 1.00 97.94 104 PHE A C 1
ATOM 799 O O . PHE A 1 104 ? -0.053 -2.624 9.291 1.00 97.94 104 PHE A O 1
ATOM 806 N N . ALA A 1 105 ? 0.181 -2.664 7.064 1.00 98.00 105 ALA A N 1
ATOM 807 C CA . ALA A 1 105 ? -1.223 -2.974 6.809 1.00 98.00 105 ALA A CA 1
ATOM 808 C C . ALA A 1 105 ? -1.635 -4.334 7.403 1.00 98.00 105 ALA A C 1
ATOM 810 O O . ALA A 1 105 ? -2.662 -4.423 8.072 1.00 98.00 105 ALA A O 1
ATOM 811 N N . ILE A 1 106 ? -0.821 -5.378 7.210 1.00 98.50 106 ILE A N 1
ATOM 812 C CA . ILE A 1 106 ? -1.055 -6.718 7.763 1.00 98.50 106 ILE A CA 1
ATOM 813 C C . ILE A 1 106 ? -1.069 -6.657 9.291 1.00 98.50 106 ILE A C 1
ATOM 815 O O . ILE A 1 106 ? -2.024 -7.129 9.906 1.00 98.50 106 ILE A O 1
ATOM 819 N N . LEU A 1 107 ? -0.062 -6.028 9.909 1.00 97.75 107 LEU A N 1
ATOM 820 C CA . LEU A 1 107 ? -0.013 -5.863 11.365 1.00 97.75 107 LEU A CA 1
ATOM 821 C C . LEU A 1 107 ? -1.240 -5.110 11.891 1.00 97.75 107 LEU A C 1
ATOM 823 O O . LEU A 1 107 ? -1.860 -5.548 12.859 1.00 97.75 107 LEU A O 1
ATOM 827 N N . PHE A 1 108 ? -1.638 -4.025 11.223 1.00 97.88 108 PHE A N 1
ATOM 828 C CA . PHE A 1 108 ? -2.840 -3.273 11.567 1.00 97.88 108 PHE A CA 1
ATOM 829 C C . PHE A 1 108 ? -4.092 -4.159 11.519 1.00 97.88 108 PHE A C 1
ATOM 831 O O . PHE A 1 108 ? -4.878 -4.157 12.465 1.00 97.88 108 PHE A O 1
ATOM 838 N N . ILE A 1 109 ? -4.276 -4.944 10.452 1.00 98.12 109 ILE A N 1
ATOM 839 C CA . ILE A 1 109 ? -5.423 -5.850 10.291 1.00 98.12 109 ILE A CA 1
ATOM 840 C C . ILE A 1 109 ? -5.445 -6.905 11.404 1.00 98.12 109 ILE A C 1
ATOM 842 O O . ILE A 1 109 ? -6.490 -7.121 12.022 1.00 98.12 109 ILE A O 1
ATOM 846 N N . LEU A 1 110 ? -4.303 -7.536 11.692 1.00 97.56 110 LEU A N 1
ATOM 847 C CA . LEU A 1 110 ? -4.188 -8.556 12.738 1.00 97.56 110 LEU A CA 1
ATOM 848 C C . LEU A 1 110 ? -4.544 -7.990 14.116 1.00 97.56 110 LEU A C 1
ATOM 850 O O . LEU A 1 110 ? -5.371 -8.5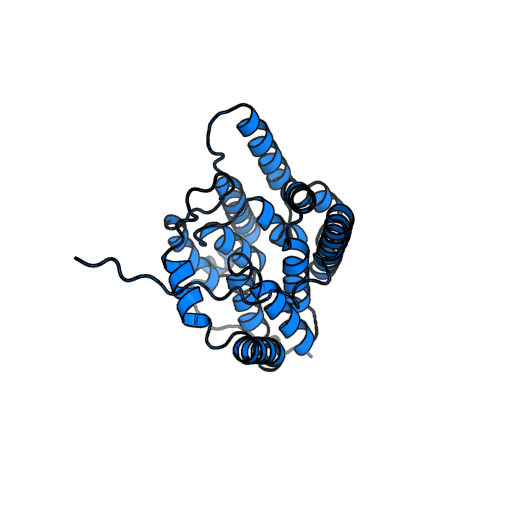66 14.825 1.00 97.56 110 LEU A O 1
ATOM 854 N N . LEU A 1 111 ? -3.987 -6.826 14.458 1.00 96.50 111 LEU A N 1
ATOM 855 C CA . LEU A 1 111 ? -4.253 -6.145 15.725 1.00 96.50 111 LEU A CA 1
ATOM 856 C C . LEU A 1 111 ? -5.701 -5.658 15.829 1.00 96.50 111 LEU A C 1
ATOM 858 O O . LEU A 1 111 ? -6.300 -5.727 16.899 1.00 96.50 111 LEU A O 1
ATOM 862 N N . ARG A 1 112 ? -6.279 -5.162 14.730 1.00 96.81 112 ARG A N 1
ATOM 863 C CA . ARG A 1 112 ? -7.635 -4.603 14.722 1.00 96.81 112 ARG A CA 1
ATOM 864 C C . ARG A 1 112 ? -8.713 -5.677 14.803 1.00 96.81 112 ARG A C 1
ATOM 866 O O . ARG A 1 112 ? -9.757 -5.418 15.397 1.00 96.81 112 ARG A O 1
ATOM 873 N N . ARG A 1 113 ? -8.508 -6.832 14.165 1.00 96.25 113 ARG A N 1
ATOM 874 C CA . ARG A 1 113 ? -9.542 -7.873 14.045 1.00 96.25 113 ARG A CA 1
ATOM 875 C C . ARG A 1 113 ? -9.422 -8.985 15.079 1.00 96.25 113 ARG A C 1
ATOM 877 O O . ARG A 1 113 ? -10.436 -9.618 15.349 1.00 96.25 113 ARG A O 1
ATOM 884 N N . TRP A 1 114 ? -8.223 -9.230 15.615 1.00 95.12 114 TRP A N 1
ATOM 885 C CA . TRP A 1 114 ? -7.945 -10.222 16.663 1.00 95.12 114 TRP A CA 1
ATOM 886 C C . TRP A 1 114 ? -8.663 -11.573 16.460 1.00 95.12 114 TRP A C 1
ATOM 888 O O . TRP A 1 114 ? -9.326 -12.099 17.352 1.00 95.12 114 TRP A O 1
ATOM 898 N N . ASN A 1 115 ? -8.583 -12.130 15.247 1.00 97.06 115 ASN A N 1
ATOM 899 C CA . ASN A 1 115 ? -9.303 -13.348 14.870 1.00 97.06 115 ASN A CA 1
ATOM 900 C C . ASN A 1 115 ? -8.363 -14.356 14.204 1.00 97.06 115 ASN A C 1
ATOM 902 O O . ASN A 1 115 ? -7.908 -14.134 13.084 1.00 97.06 115 ASN A O 1
ATOM 906 N N . LEU A 1 116 ? -8.124 -15.494 14.860 1.00 97.06 116 LEU A N 1
ATOM 907 C CA . LEU A 1 116 ? -7.202 -16.527 14.375 1.00 97.06 116 LEU A CA 1
ATOM 908 C C . LEU A 1 116 ? -7.629 -17.158 13.042 1.00 97.06 116 LEU A C 1
ATOM 910 O O . LEU A 1 116 ? -6.772 -17.600 12.282 1.00 97.06 116 LEU A O 1
ATOM 914 N N . LYS A 1 117 ? -8.926 -17.144 12.695 1.00 98.00 117 LYS A N 1
ATOM 915 C CA . LYS A 1 117 ? -9.400 -17.661 11.397 1.00 98.00 117 LYS A CA 1
ATOM 916 C C . LYS A 1 117 ? -8.807 -16.893 10.213 1.00 98.00 117 LYS A C 1
ATOM 918 O O . LYS A 1 117 ? -8.713 -17.443 9.121 1.00 98.00 117 LYS A O 1
ATOM 923 N N . LEU A 1 118 ? -8.382 -15.647 10.432 1.00 97.50 118 LEU A N 1
ATOM 924 C CA . LEU A 1 118 ? -7.694 -14.836 9.430 1.00 97.50 118 LEU A CA 1
ATOM 925 C C . LEU A 1 118 ? -6.335 -15.429 9.029 1.00 97.50 118 LEU A C 1
ATOM 927 O O . LEU A 1 118 ? -5.902 -15.230 7.900 1.00 97.50 118 LEU A O 1
ATOM 931 N N . LEU A 1 119 ? -5.691 -16.204 9.907 1.00 98.31 119 LEU A N 1
ATOM 932 C CA . LEU A 1 119 ? -4.394 -16.828 9.638 1.00 98.31 119 LEU A CA 1
ATOM 933 C C . LEU A 1 119 ? -4.495 -18.135 8.844 1.00 98.31 119 LEU A C 1
ATOM 935 O O . LEU A 1 119 ? -3.484 -18.579 8.312 1.00 98.31 119 LEU A O 1
ATOM 939 N N . ILE A 1 120 ? -5.689 -18.725 8.705 1.00 98.38 120 ILE A N 1
ATOM 940 C CA . ILE A 1 120 ? -5.871 -20.011 8.012 1.00 98.38 120 ILE A CA 1
ATOM 941 C C . ILE A 1 120 ? -5.356 -19.932 6.570 1.00 98.38 120 ILE A C 1
ATOM 943 O O . ILE A 1 120 ? -4.516 -20.732 6.171 1.00 98.38 120 ILE A O 1
ATOM 947 N N . VAL A 1 121 ? -5.823 -18.947 5.795 1.00 98.44 121 VAL A N 1
ATOM 948 C CA . VAL A 1 121 ? -5.431 -18.807 4.383 1.00 98.44 121 VAL A CA 1
ATOM 949 C C . VAL A 1 121 ? -3.934 -18.472 4.232 1.00 98.44 121 VAL A C 1
ATOM 951 O O . VAL A 1 121 ? -3.272 -19.180 3.476 1.00 98.44 121 VAL A O 1
ATOM 954 N N . PRO A 1 122 ? -3.353 -17.491 4.959 1.00 98.31 122 PRO A N 1
ATOM 955 C CA . PRO A 1 122 ? -1.909 -17.244 4.939 1.00 98.31 122 PRO A CA 1
ATOM 956 C C . PRO A 1 122 ? -1.054 -18.464 5.290 1.00 98.31 122 PRO A C 1
ATOM 958 O O . PRO A 1 122 ? -0.074 -18.725 4.599 1.00 98.31 122 PRO A O 1
ATOM 961 N N . VAL A 1 123 ? -1.428 -19.229 6.322 1.00 98.31 123 VAL A N 1
ATOM 962 C CA . VAL A 1 123 ? -0.690 -20.435 6.731 1.00 98.31 123 VAL A CA 1
ATOM 963 C C . VAL A 1 123 ? -0.764 -21.506 5.64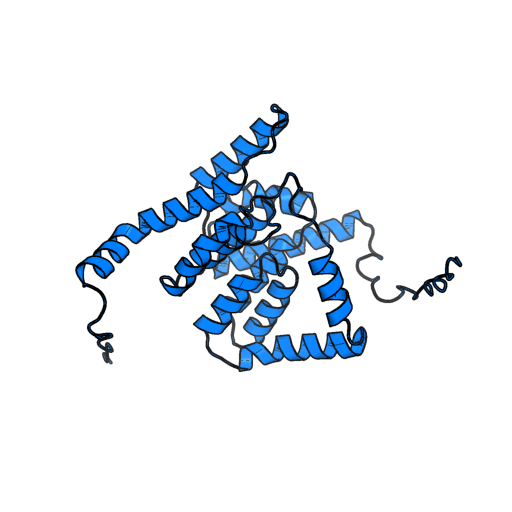9 1.00 98.31 123 VAL A C 1
ATOM 965 O O . VAL A 1 123 ? 0.268 -22.060 5.290 1.00 98.31 123 VAL A O 1
ATOM 968 N N . ILE A 1 124 ? -1.946 -21.767 5.081 1.00 98.44 124 ILE A N 1
ATOM 969 C CA . ILE A 1 124 ? -2.091 -22.732 3.981 1.00 98.44 124 ILE A CA 1
ATOM 970 C C . ILE A 1 124 ? -1.230 -22.314 2.786 1.00 98.44 124 ILE A C 1
ATOM 972 O O . ILE A 1 124 ? -0.486 -23.136 2.261 1.00 98.44 124 ILE A O 1
ATOM 976 N N . VAL A 1 125 ? -1.277 -21.042 2.377 1.00 98.06 125 VAL A N 1
ATOM 977 C CA . VAL A 1 125 ? -0.465 -20.541 1.257 1.00 98.06 125 VAL A CA 1
ATOM 978 C C . VAL A 1 125 ? 1.031 -20.662 1.554 1.00 98.06 125 VAL A C 1
ATOM 980 O O . VAL A 1 125 ? 1.784 -21.091 0.685 1.00 98.06 125 VAL A O 1
ATOM 983 N N . PHE A 1 126 ? 1.466 -20.352 2.778 1.00 97.44 126 PHE A N 1
ATOM 984 C CA . PHE A 1 126 ? 2.857 -20.529 3.190 1.00 97.44 126 PHE A CA 1
ATOM 985 C C . PHE A 1 126 ? 3.283 -22.003 3.152 1.00 97.44 126 PHE A C 1
ATOM 987 O O . PHE A 1 126 ? 4.300 -22.320 2.541 1.00 97.44 126 PHE A O 1
ATOM 994 N N . LEU A 1 127 ? 2.494 -22.923 3.711 1.00 97.94 127 LEU A N 1
ATOM 995 C CA . LEU A 1 127 ? 2.794 -24.359 3.672 1.00 97.94 127 LEU A CA 1
ATOM 996 C C . LEU A 1 127 ? 2.848 -24.891 2.236 1.00 97.94 127 LEU A C 1
ATOM 998 O O . LEU A 1 127 ? 3.784 -25.602 1.886 1.00 97.94 127 LEU A O 1
ATOM 1002 N N . LEU A 1 128 ? 1.903 -24.494 1.380 1.00 97.62 128 LEU A N 1
ATOM 1003 C CA . LEU A 1 128 ? 1.930 -24.844 -0.043 1.00 97.62 128 LEU A CA 1
ATOM 1004 C C . LEU A 1 128 ? 3.169 -24.276 -0.746 1.00 97.62 128 LEU A C 1
ATOM 1006 O O . LEU A 1 128 ? 3.751 -24.955 -1.589 1.00 97.62 128 LEU A O 1
ATOM 1010 N N . SER A 1 129 ? 3.607 -23.069 -0.375 1.00 95.88 129 SER A N 1
ATOM 1011 C CA . SER A 1 129 ? 4.842 -22.476 -0.897 1.00 95.88 129 SER A CA 1
ATOM 1012 C C . SER A 1 129 ? 6.074 -23.300 -0.516 1.00 95.88 129 SER A C 1
ATOM 1014 O O . SER A 1 129 ? 6.944 -23.507 -1.356 1.00 95.88 129 SER A O 1
ATOM 1016 N N . LEU A 1 130 ? 6.123 -23.830 0.712 1.00 96.19 130 LEU A N 1
ATOM 1017 C CA . LEU A 1 130 ? 7.217 -24.685 1.171 1.00 96.19 130 LEU A CA 1
ATOM 1018 C C . LEU A 1 130 ? 7.198 -26.054 0.493 1.00 96.19 130 LEU A C 1
ATOM 1020 O O . LEU A 1 130 ? 8.247 -26.587 0.155 1.00 96.19 130 LEU A O 1
ATOM 1024 N N . LEU A 1 131 ? 6.012 -26.622 0.268 1.00 97.00 131 LEU A N 1
ATOM 1025 C CA . LEU A 1 131 ? 5.881 -27.888 -0.455 1.00 97.00 131 LEU A CA 1
ATOM 1026 C C . LEU A 1 131 ? 6.314 -27.753 -1.917 1.00 97.00 131 LEU A C 1
ATOM 1028 O O . LEU A 1 131 ? 6.921 -28.670 -2.460 1.00 97.00 131 LEU A O 1
ATOM 1032 N N . TYR A 1 132 ? 6.004 -26.621 -2.551 1.00 95.69 132 TYR A N 1
ATOM 1033 C CA . TYR A 1 132 ? 6.310 -26.400 -3.960 1.00 95.69 132 TYR A CA 1
ATOM 1034 C C . TYR A 1 132 ? 7.769 -25.967 -4.192 1.00 95.69 132 TYR A C 1
ATOM 1036 O O . TYR A 1 132 ? 8.418 -26.473 -5.105 1.00 95.69 132 TYR A O 1
ATOM 1044 N N . TRP A 1 133 ? 8.289 -25.027 -3.395 1.00 93.62 133 TRP A N 1
ATOM 1045 C CA . TRP A 1 133 ? 9.628 -24.438 -3.578 1.00 93.62 133 TRP A CA 1
ATOM 1046 C C . TRP A 1 133 ? 10.688 -24.951 -2.599 1.00 93.62 133 TRP A C 1
ATOM 1048 O O . TRP A 1 133 ? 11.853 -24.585 -2.724 1.00 93.62 133 TRP A O 1
ATOM 1058 N N . GLY A 1 134 ? 10.315 -25.784 -1.628 1.00 96.06 134 GLY A N 1
ATOM 1059 C CA . GLY A 1 134 ? 11.195 -26.158 -0.526 1.00 96.06 134 GLY A CA 1
ATOM 1060 C C . GLY A 1 134 ? 11.337 -25.043 0.513 1.00 96.06 134 GLY A C 1
ATOM 1061 O O . GLY A 1 134 ? 10.533 -24.112 0.595 1.00 96.06 134 GLY A O 1
ATOM 1062 N N . TRP A 1 135 ? 12.374 -25.139 1.343 1.00 95.94 135 TRP A N 1
ATOM 1063 C CA . TRP A 1 135 ? 12.651 -24.174 2.407 1.00 95.94 135 TRP A CA 1
ATOM 1064 C C . TRP A 1 135 ? 13.347 -22.914 1.867 1.00 95.94 135 TRP A C 1
ATOM 1066 O O . TRP A 1 135 ? 14.524 -22.713 2.115 1.00 95.94 135 TRP A O 1
ATOM 1076 N N . TRP A 1 136 ? 12.606 -22.067 1.144 1.00 94.88 136 TRP A N 1
ATOM 1077 C CA . TRP A 1 136 ? 13.115 -20.868 0.447 1.00 94.88 136 TRP A CA 1
ATOM 1078 C C . TRP A 1 136 ? 13.421 -19.656 1.354 1.00 94.88 136 TRP A C 1
ATOM 1080 O O . TRP A 1 136 ? 13.861 -18.602 0.887 1.00 94.88 136 TRP A O 1
ATOM 1090 N N . VAL A 1 137 ? 13.113 -19.756 2.651 1.00 94.38 137 VAL A N 1
ATOM 1091 C CA . VAL A 1 137 ? 13.204 -18.637 3.604 1.00 94.38 137 VAL A CA 1
ATOM 1092 C C . VAL A 1 137 ? 14.643 -18.121 3.787 1.00 94.38 137 VAL A C 1
ATOM 1094 O O . VAL A 1 137 ? 14.805 -16.899 3.784 1.00 94.38 137 VAL A O 1
ATOM 1097 N N . PRO A 1 138 ? 15.685 -18.968 3.937 1.00 95.44 138 PRO A N 1
ATOM 1098 C CA . PRO A 1 138 ? 17.061 -18.498 4.092 1.00 95.44 138 PRO A CA 1
ATOM 1099 C C . PRO A 1 138 ? 17.549 -17.691 2.886 1.00 95.44 138 PRO A C 1
ATOM 1101 O O . PRO A 1 138 ? 18.031 -16.576 3.062 1.00 95.44 138 PRO A O 1
ATOM 1104 N N . GLU A 1 139 ? 17.333 -18.180 1.663 1.00 92.44 139 GLU A N 1
ATOM 1105 C CA . GLU A 1 139 ? 17.758 -17.493 0.438 1.00 92.44 139 GLU A CA 1
ATOM 1106 C C . GLU A 1 139 ? 17.032 -16.154 0.269 1.00 92.44 139 GLU A C 1
ATOM 1108 O O . GLU A 1 139 ? 17.609 -15.155 -0.171 1.00 92.44 139 GLU A O 1
ATOM 1113 N N . TRP A 1 140 ? 15.753 -16.107 0.649 1.00 89.38 140 TRP A N 1
ATOM 1114 C CA . TRP A 1 140 ? 14.994 -14.865 0.670 1.00 89.38 140 TRP A CA 1
ATOM 1115 C C . TRP A 1 140 ? 15.554 -13.860 1.684 1.00 89.38 140 TRP A C 1
ATOM 1117 O O . TRP A 1 140 ? 15.708 -12.685 1.338 1.00 89.38 140 TRP A O 1
ATOM 1127 N N . LEU A 1 141 ? 15.910 -14.294 2.896 1.00 88.88 141 LEU A N 1
ATOM 1128 C CA . LEU A 1 141 ? 16.538 -13.429 3.901 1.00 88.88 141 LEU A CA 1
ATOM 1129 C C . LEU A 1 141 ? 17.891 -12.895 3.421 1.00 88.88 141 LEU A C 1
ATOM 1131 O O . LEU A 1 141 ? 18.124 -11.687 3.502 1.00 88.88 141 LEU A O 1
ATOM 1135 N N . ASP A 1 142 ? 18.731 -13.753 2.847 1.00 90.19 142 ASP A N 1
ATOM 1136 C CA . ASP A 1 142 ? 20.021 -13.359 2.275 1.00 90.19 142 ASP A CA 1
ATOM 1137 C C . ASP A 1 142 ? 19.840 -12.308 1.171 1.00 90.19 142 ASP A C 1
ATOM 1139 O O . ASP A 1 142 ? 20.55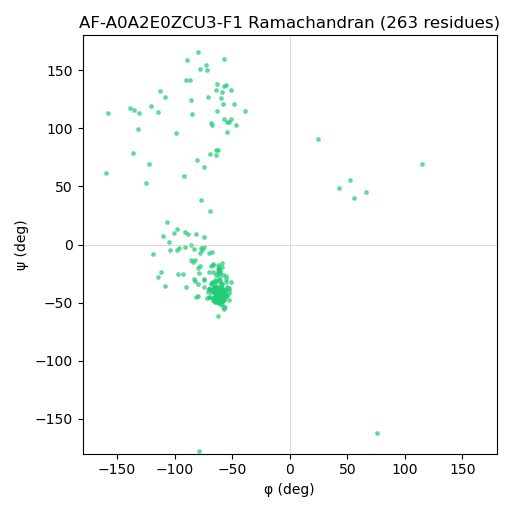1 -11.298 1.131 1.00 90.19 142 ASP A O 1
ATOM 1143 N N . SER A 1 143 ? 18.821 -12.478 0.318 1.00 86.00 143 SER A N 1
ATOM 1144 C CA . SER A 1 143 ? 18.496 -11.512 -0.737 1.00 86.00 143 SER A CA 1
ATOM 1145 C C . SER A 1 143 ? 18.063 -10.150 -0.185 1.00 86.00 143 SER A C 1
ATOM 1147 O O . SER A 1 143 ? 18.414 -9.115 -0.753 1.00 86.00 143 SER A O 1
ATOM 1149 N N . ILE A 1 144 ? 17.338 -10.121 0.939 1.00 81.56 144 ILE A N 1
ATOM 1150 C CA . ILE A 1 144 ? 16.915 -8.874 1.589 1.00 81.56 144 ILE A CA 1
ATOM 1151 C C . ILE A 1 144 ? 18.117 -8.163 2.196 1.00 81.56 144 ILE A C 1
ATOM 1153 O O . ILE A 1 144 ? 18.262 -6.954 2.014 1.00 81.56 144 ILE A O 1
ATOM 1157 N N . ILE A 1 145 ? 18.977 -8.904 2.893 1.00 84.50 145 ILE A N 1
ATOM 1158 C CA . ILE A 1 145 ? 20.160 -8.352 3.557 1.00 84.50 145 ILE A CA 1
ATOM 1159 C C . ILE A 1 145 ? 21.152 -7.803 2.517 1.00 84.50 145 ILE A C 1
ATO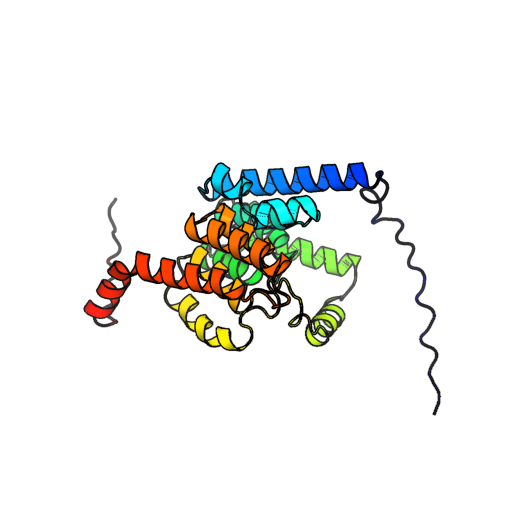M 1161 O O . ILE A 1 145 ? 21.762 -6.755 2.736 1.00 84.50 145 ILE A O 1
ATOM 1165 N N . GLY A 1 146 ? 21.279 -8.460 1.360 1.00 82.44 146 GLY A N 1
ATOM 1166 C CA . GLY A 1 146 ? 22.171 -8.035 0.279 1.00 82.44 146 GLY A CA 1
ATOM 1167 C C . GLY A 1 146 ? 21.661 -6.871 -0.584 1.00 82.44 146 GLY A C 1
ATOM 1168 O O . GLY A 1 146 ? 22.458 -6.230 -1.276 1.00 82.44 146 GLY A O 1
ATOM 1169 N N . ASN A 1 147 ? 20.359 -6.563 -0.577 1.00 75.19 147 ASN A N 1
ATOM 1170 C CA . ASN A 1 147 ? 19.772 -5.614 -1.525 1.00 75.19 147 ASN A CA 1
ATOM 1171 C C . ASN A 1 147 ? 19.892 -4.146 -1.069 1.00 75.19 147 ASN A C 1
ATOM 1173 O O . ASN A 1 147 ? 19.219 -3.689 -0.145 1.00 75.19 147 ASN A O 1
ATOM 1177 N N . ARG A 1 148 ? 20.701 -3.354 -1.786 1.00 67.62 148 ARG A N 1
ATOM 1178 C CA . ARG A 1 148 ? 20.896 -1.909 -1.554 1.00 67.62 148 ARG A CA 1
ATOM 1179 C C . ARG A 1 148 ? 19.933 -1.048 -2.383 1.00 67.62 148 ARG A C 1
ATOM 1181 O O . ARG A 1 148 ? 20.351 -0.200 -3.168 1.00 67.62 148 ARG A O 1
ATOM 1188 N N . ALA A 1 149 ? 18.628 -1.234 -2.199 1.00 70.06 149 ALA A N 1
ATOM 1189 C CA . ALA A 1 149 ? 17.589 -0.533 -2.969 1.00 70.06 149 ALA A CA 1
ATOM 1190 C C . ALA A 1 149 ? 17.368 0.954 -2.588 1.00 70.06 149 ALA A C 1
ATOM 1192 O O . ALA A 1 149 ? 16.455 1.599 -3.103 1.00 70.06 149 ALA A O 1
ATOM 1193 N N . THR A 1 150 ? 18.182 1.540 -1.708 1.00 71.62 150 THR A N 1
ATOM 1194 C CA . THR A 1 150 ? 17.964 2.906 -1.195 1.00 71.62 150 THR A CA 1
ATOM 1195 C C . THR A 1 150 ? 18.210 4.006 -2.237 1.00 71.62 150 THR A C 1
ATOM 1197 O O . THR A 1 150 ? 17.631 5.085 -2.128 1.00 71.62 150 THR A O 1
ATOM 1200 N N . GLY A 1 151 ? 19.018 3.745 -3.273 1.00 75.56 151 GLY A N 1
ATOM 1201 C CA . GLY A 1 151 ? 19.456 4.747 -4.257 1.00 75.56 151 GLY A CA 1
ATOM 1202 C C . GLY A 1 151 ? 18.495 5.050 -5.416 1.00 75.56 151 GLY A C 1
ATOM 1203 O O . GLY A 1 151 ? 18.802 5.926 -6.233 1.00 75.56 151 GLY A O 1
ATOM 1204 N N . TYR A 1 152 ? 17.362 4.348 -5.509 1.00 80.69 152 TYR A N 1
ATOM 1205 C CA . TYR A 1 152 ? 16.410 4.485 -6.616 1.00 80.69 152 TYR A CA 1
ATOM 1206 C C . TYR A 1 152 ? 15.780 5.884 -6.677 1.00 80.69 152 TYR A C 1
ATOM 1208 O O . TYR A 1 152 ? 15.270 6.386 -5.680 1.00 80.69 152 TYR A O 1
ATOM 1216 N N . ALA A 1 153 ? 15.737 6.486 -7.870 1.00 81.56 153 ALA A N 1
ATOM 1217 C CA . ALA A 1 153 ? 15.222 7.847 -8.073 1.00 81.56 153 ALA A CA 1
ATOM 1218 C C . ALA A 1 153 ? 13.740 8.022 -7.689 1.00 81.56 153 ALA A C 1
ATOM 1220 O O . ALA A 1 153 ? 13.332 9.109 -7.299 1.00 81.56 153 ALA A O 1
ATOM 1221 N N . ALA A 1 154 ? 12.944 6.953 -7.774 1.00 84.38 154 ALA A N 1
ATOM 1222 C CA . ALA A 1 154 ? 11.528 6.965 -7.406 1.00 84.38 154 ALA A CA 1
ATOM 1223 C C . ALA A 1 154 ? 11.273 6.711 -5.906 1.00 84.38 154 ALA A C 1
ATOM 1225 O O . ALA A 1 154 ? 10.111 6.651 -5.503 1.00 84.38 154 ALA A O 1
ATOM 1226 N N . ASN A 1 155 ? 12.322 6.503 -5.100 1.00 91.81 155 ASN A N 1
ATOM 1227 C CA . ASN A 1 155 ? 12.196 6.230 -3.672 1.00 91.81 155 ASN A CA 1
ATOM 1228 C C . ASN A 1 155 ? 11.754 7.495 -2.919 1.00 91.81 155 ASN A C 1
ATOM 1230 O O . ASN A 1 155 ? 12.385 8.543 -3.029 1.00 91.81 155 ASN A O 1
ATOM 1234 N N . ILE A 1 156 ? 10.681 7.384 -2.139 1.00 93.75 156 ILE A N 1
ATOM 1235 C CA . ILE A 1 156 ? 10.118 8.467 -1.319 1.00 93.75 156 ILE A CA 1
ATOM 1236 C C . ILE A 1 156 ? 10.316 8.236 0.183 1.00 93.75 156 ILE A C 1
ATOM 1238 O O . ILE A 1 156 ? 9.757 8.959 1.004 1.00 93.75 156 ILE A O 1
ATOM 1242 N N . SER A 1 157 ? 11.080 7.210 0.545 1.00 94.56 157 SER A N 1
ATOM 1243 C CA . SER A 1 157 ? 11.386 6.885 1.932 1.00 94.56 157 SER A CA 1
ATOM 1244 C C . SER A 1 157 ? 12.365 7.881 2.568 1.00 94.56 157 SER A C 1
ATOM 1246 O O . SER A 1 157 ? 13.187 8.492 1.887 1.00 94.56 157 SER A O 1
ATOM 1248 N N . LEU A 1 158 ? 12.298 7.998 3.898 1.00 95.12 158 LEU A N 1
ATOM 1249 C CA . LEU A 1 158 ? 13.272 8.698 4.749 1.00 95.12 158 LEU A CA 1
ATOM 1250 C C . LEU A 1 158 ? 14.148 7.726 5.546 1.00 95.12 158 LEU A C 1
ATOM 1252 O O . LEU A 1 158 ? 14.728 8.093 6.569 1.00 95.12 158 LEU A O 1
ATOM 1256 N N . TRP A 1 159 ? 14.222 6.471 5.112 1.00 93.31 159 TRP A N 1
ATOM 1257 C CA . TRP A 1 159 ? 15.052 5.461 5.749 1.00 93.31 159 TRP A CA 1
ATOM 1258 C C . TRP A 1 159 ? 16.529 5.892 5.843 1.00 93.31 159 TRP A C 1
ATOM 1260 O O . TRP A 1 159 ? 17.080 6.370 4.850 1.00 93.31 159 TRP A O 1
ATOM 1270 N N . PRO A 1 160 ? 17.210 5.664 6.984 1.00 94.06 160 PRO A N 1
ATOM 1271 C CA . PRO A 1 160 ? 16.699 5.110 8.245 1.00 94.06 160 PRO A CA 1
ATOM 1272 C C . PRO A 1 160 ? 16.193 6.180 9.236 1.00 94.06 160 PRO A C 1
ATOM 1274 O O . PRO A 1 160 ? 15.706 5.839 10.311 1.00 94.06 160 PRO A O 1
ATOM 1277 N N . TYR A 1 161 ? 16.295 7.471 8.909 1.00 96.12 161 TYR A N 1
ATOM 1278 C CA . TYR A 1 161 ? 16.007 8.585 9.826 1.00 96.12 161 TYR A CA 1
ATOM 1279 C C . TYR A 1 161 ? 14.557 8.617 10.327 1.00 96.12 161 TYR A C 1
ATOM 1281 O O . TYR A 1 161 ? 14.282 9.033 11.449 1.00 96.12 161 TYR A O 1
ATOM 1289 N N . SER A 1 162 ? 13.619 8.137 9.516 1.00 96.62 162 SER A N 1
ATOM 1290 C CA . SER A 1 162 ? 12.197 8.025 9.850 1.00 96.62 162 SER A CA 1
ATOM 1291 C C . SER A 1 162 ? 11.862 6.960 10.895 1.00 96.62 162 SER A C 1
ATOM 1293 O O . SER A 1 162 ? 10.720 6.930 11.349 1.00 96.62 162 SER A O 1
ATOM 1295 N N . LEU A 1 163 ? 12.801 6.108 11.326 1.00 96.88 163 LEU A N 1
ATOM 1296 C CA . LEU A 1 163 ? 12.555 5.114 12.383 1.00 96.88 163 LEU A CA 1
ATOM 1297 C C . LEU A 1 163 ? 12.032 5.746 13.685 1.00 96.88 163 LEU A C 1
ATOM 1299 O O . LEU A 1 163 ? 11.245 5.125 14.401 1.00 96.88 163 LEU A O 1
ATOM 1303 N N . VAL A 1 164 ? 12.371 7.014 13.940 1.00 97.19 164 VAL A N 1
ATOM 1304 C CA . VAL A 1 164 ? 11.830 7.824 15.048 1.00 97.19 164 VAL A CA 1
ATOM 1305 C C . VAL A 1 164 ? 10.300 7.981 15.009 1.00 97.19 164 VAL A C 1
ATOM 1307 O O . VAL A 1 164 ? 9.688 8.341 16.010 1.00 97.19 164 VAL A O 1
ATOM 1310 N N . LEU A 1 165 ? 9.655 7.692 13.874 1.00 96.81 165 LEU A N 1
ATOM 1311 C CA . LEU A 1 165 ? 8.202 7.748 13.704 1.00 96.81 165 LEU A CA 1
ATOM 1312 C C . LEU A 1 165 ? 7.486 6.470 14.168 1.00 96.81 165 LEU A C 1
ATOM 1314 O O . LEU A 1 165 ? 6.272 6.509 14.363 1.00 96.81 165 LEU A O 1
ATOM 1318 N N . LEU A 1 166 ? 8.189 5.346 14.373 1.00 96.81 166 LEU A N 1
ATOM 1319 C CA . LEU A 1 166 ? 7.572 4.082 14.808 1.00 96.81 166 LEU A CA 1
ATOM 1320 C C . LEU A 1 166 ? 6.782 4.195 16.127 1.00 96.81 166 LEU A C 1
ATOM 1322 O O . LEU A 1 166 ? 5.672 3.656 16.181 1.00 96.81 166 LEU A O 1
ATOM 1326 N N . PRO A 1 167 ? 7.254 4.929 17.160 1.00 95.69 167 PRO A N 1
ATOM 1327 C CA . PRO A 1 167 ? 6.477 5.182 18.371 1.00 95.69 167 PRO A CA 1
ATOM 1328 C C . PRO A 1 167 ? 5.060 5.721 18.113 1.00 95.69 167 PRO A C 1
ATOM 1330 O O . PRO A 1 167 ? 4.133 5.376 18.847 1.00 95.69 167 PRO A O 1
ATOM 1333 N N . LEU A 1 168 ? 4.843 6.499 17.041 1.00 93.44 168 LEU A N 1
ATOM 1334 C CA . LEU A 1 168 ? 3.528 7.066 16.703 1.00 93.44 168 LEU A CA 1
ATOM 1335 C C . LEU A 1 168 ? 2.462 5.990 16.456 1.00 93.44 168 LEU A C 1
ATOM 1337 O O . LEU A 1 168 ? 1.284 6.209 16.756 1.00 93.44 168 LEU A O 1
ATOM 1341 N N . LEU A 1 169 ? 2.861 4.815 15.959 1.00 94.38 169 LEU A N 1
ATOM 1342 C CA . LEU A 1 169 ? 1.945 3.702 15.702 1.00 94.38 169 LEU A CA 1
ATOM 1343 C C . LEU A 1 169 ? 1.329 3.153 16.991 1.00 94.38 169 LEU A C 1
ATOM 1345 O O . LEU A 1 169 ? 0.175 2.724 16.980 1.00 94.38 169 LEU A O 1
ATOM 1349 N N . PHE A 1 170 ? 2.050 3.227 18.115 1.00 90.69 170 PHE A N 1
ATOM 1350 C CA . PHE A 1 170 ? 1.548 2.776 19.411 1.00 90.69 170 PHE A CA 1
ATOM 1351 C C . PHE A 1 170 ? 0.520 3.734 20.017 1.00 90.69 170 PHE A C 1
ATOM 1353 O O . PHE A 1 170 ? -0.383 3.260 20.706 1.00 90.69 170 PHE A O 1
ATOM 1360 N N . PHE A 1 171 ? 0.620 5.037 19.735 1.00 85.75 171 PHE A N 1
ATOM 1361 C CA . PHE A 1 171 ? -0.305 6.056 20.248 1.00 85.75 171 PHE A CA 1
ATOM 1362 C C . PHE A 1 171 ? -1.597 6.163 19.432 1.00 85.75 171 PHE A C 1
ATOM 1364 O O . PHE A 1 171 ? -2.656 6.473 19.972 1.00 85.75 171 PHE A O 1
ATOM 1371 N N . LYS A 1 172 ? -1.539 5.898 18.124 1.00 84.00 172 LYS A N 1
ATOM 1372 C CA . LYS A 1 172 ? -2.681 6.030 17.204 1.00 84.00 172 LYS A CA 1
ATOM 1373 C C . LYS A 1 172 ? -2.937 4.723 16.446 1.00 84.00 172 LYS A C 1
ATOM 1375 O O . LYS A 1 172 ? -3.067 4.693 15.222 1.00 84.00 172 LYS A O 1
ATOM 1380 N N . ARG A 1 173 ? -3.074 3.629 17.206 1.00 86.50 173 ARG A N 1
ATOM 1381 C CA . ARG A 1 173 ? -3.300 2.258 16.699 1.00 86.50 173 ARG A CA 1
ATOM 1382 C C . ARG A 1 173 ? -4.558 2.092 15.842 1.00 86.50 173 ARG A C 1
ATOM 1384 O O . ARG A 1 173 ? -4.655 1.116 15.116 1.00 86.50 173 ARG A O 1
ATOM 1391 N N . SER A 1 174 ? -5.522 3.009 15.921 1.00 90.19 174 SER A N 1
ATOM 1392 C CA . SER A 1 174 ? -6.795 2.929 15.192 1.00 90.19 174 SER A CA 1
ATOM 1393 C C . SER A 1 174 ? -6.751 3.500 13.770 1.00 90.19 174 SER A C 1
ATOM 1395 O O . SER A 1 174 ? -7.673 3.250 12.995 1.00 90.19 174 SER A O 1
ATOM 1397 N N . SER A 1 175 ? -5.707 4.252 13.399 1.00 95.44 175 SER A N 1
ATOM 1398 C CA . SER A 1 175 ? -5.659 4.964 12.117 1.00 95.44 175 SER A CA 1
ATOM 1399 C C . SER A 1 175 ? -4.845 4.214 11.064 1.00 95.44 175 SER A C 1
ATOM 1401 O O . SER A 1 175 ? -3.635 4.394 10.969 1.00 95.44 175 SER A O 1
ATOM 1403 N N . LEU A 1 176 ? -5.507 3.439 10.199 1.00 96.81 176 LEU A N 1
ATOM 1404 C CA . LEU A 1 176 ? -4.844 2.757 9.075 1.00 96.81 176 LEU A CA 1
ATOM 1405 C C . LEU A 1 176 ? -4.044 3.730 8.187 1.00 96.81 176 LEU A C 1
ATOM 1407 O O . LEU A 1 176 ? -2.952 3.403 7.729 1.00 96.81 176 LEU A O 1
ATOM 1411 N N . ARG A 1 177 ? -4.550 4.956 7.990 1.00 97.06 177 ARG A N 1
ATOM 1412 C CA . ARG A 1 177 ? -3.859 6.006 7.219 1.00 97.06 177 ARG A CA 1
ATOM 1413 C C . ARG A 1 177 ? -2.490 6.328 7.815 1.00 97.06 177 ARG A C 1
ATOM 1415 O O . ARG A 1 177 ? -1.521 6.415 7.071 1.00 97.06 177 ARG A O 1
ATOM 1422 N N . LEU A 1 178 ? -2.406 6.461 9.141 1.00 97.00 178 LEU A N 1
ATOM 1423 C CA . LEU A 1 178 ? -1.136 6.699 9.825 1.00 97.00 178 LEU A CA 1
ATOM 1424 C C . LEU A 1 178 ? -0.165 5.538 9.596 1.00 97.00 178 LEU A C 1
ATOM 1426 O O . LEU A 1 178 ? 0.991 5.782 9.273 1.00 97.00 178 LEU A O 1
ATOM 1430 N N . TRP A 1 179 ? -0.636 4.294 9.719 1.00 97.88 179 TRP A N 1
ATOM 1431 C CA . TRP A 1 179 ? 0.200 3.104 9.538 1.00 97.88 179 TRP A CA 1
ATOM 1432 C C . TRP A 1 179 ? 0.812 3.052 8.137 1.00 97.88 179 TRP A C 1
ATOM 1434 O O . TRP A 1 179 ? 2.019 2.865 8.014 1.00 97.88 179 TRP A O 1
ATOM 1444 N N . LEU A 1 180 ? 0.018 3.307 7.094 1.00 97.69 180 LEU A N 1
ATOM 1445 C CA . LEU A 1 180 ? 0.520 3.341 5.717 1.00 97.69 180 LEU A CA 1
ATOM 1446 C C . LEU A 1 180 ? 1.477 4.513 5.453 1.00 97.69 180 LEU A C 1
ATOM 1448 O O . LEU A 1 180 ? 2.474 4.339 4.755 1.00 97.69 180 LEU A O 1
ATOM 1452 N N . ILE A 1 181 ? 1.204 5.700 6.009 1.00 97.81 181 ILE A N 1
ATOM 1453 C CA . ILE A 1 181 ? 2.090 6.865 5.857 1.00 97.81 181 ILE A CA 1
ATOM 1454 C C . ILE A 1 181 ? 3.430 6.606 6.546 1.00 97.81 181 ILE A C 1
ATOM 1456 O O . ILE A 1 181 ? 4.477 6.798 5.931 1.00 97.81 181 ILE A O 1
ATOM 1460 N N . VAL A 1 182 ? 3.418 6.124 7.792 1.00 97.81 182 VAL A N 1
ATOM 1461 C CA . VAL A 1 182 ? 4.650 5.770 8.507 1.00 97.81 182 VAL A CA 1
ATOM 1462 C C . VAL A 1 182 ? 5.391 4.680 7.741 1.00 97.81 182 VAL A C 1
ATOM 1464 O O . VAL A 1 182 ? 6.580 4.846 7.503 1.00 97.81 182 VAL A O 1
ATOM 1467 N N . GLN A 1 183 ? 4.707 3.636 7.258 1.00 97.56 183 GLN A N 1
ATOM 1468 C CA . GLN A 1 183 ? 5.324 2.599 6.427 1.00 97.56 183 GLN A CA 1
ATOM 1469 C C . GLN A 1 183 ? 6.063 3.188 5.221 1.00 97.56 183 GLN A C 1
ATOM 1471 O O . GLN A 1 183 ? 7.224 2.852 5.004 1.00 97.56 183 GLN A O 1
ATOM 1476 N N . SER A 1 184 ? 5.428 4.107 4.486 1.00 97.19 184 SER A N 1
ATOM 1477 C CA . SER A 1 184 ? 6.042 4.743 3.314 1.00 97.19 184 SER A CA 1
ATOM 1478 C C . SER A 1 184 ? 7.322 5.520 3.626 1.00 97.19 184 SER A C 1
ATOM 1480 O O . SER A 1 184 ? 8.174 5.677 2.757 1.00 97.19 184 SER A O 1
ATOM 1482 N N . LEU A 1 185 ? 7.474 5.967 4.876 1.00 97.31 185 LEU A N 1
ATOM 1483 C CA . LEU A 1 185 ? 8.650 6.681 5.351 1.00 97.31 185 LEU A CA 1
ATOM 1484 C C . LEU A 1 185 ? 9.720 5.743 5.914 1.00 97.31 185 LEU A C 1
ATOM 1486 O O . LEU A 1 185 ? 10.895 6.054 5.751 1.00 97.31 185 LEU A O 1
ATOM 1490 N N . VAL A 1 186 ? 9.346 4.653 6.598 1.00 96.81 186 VAL A N 1
ATOM 1491 C CA . VAL A 1 186 ? 10.266 3.802 7.391 1.00 96.81 186 VAL A CA 1
ATOM 1492 C C . VAL A 1 186 ? 10.758 2.547 6.686 1.00 96.81 186 VAL A C 1
ATOM 1494 O O . VAL A 1 186 ? 11.568 1.829 7.255 1.00 96.81 186 VAL A O 1
ATOM 1497 N N . VAL A 1 187 ? 10.284 2.226 5.486 1.00 94.50 187 VAL A N 1
ATOM 1498 C CA . VAL A 1 187 ? 10.830 1.089 4.728 1.00 94.50 187 VAL A CA 1
ATOM 1499 C C . VAL A 1 187 ? 11.991 1.543 3.836 1.00 94.50 187 VAL A C 1
ATOM 1501 O O . VAL A 1 187 ? 11.895 2.619 3.256 1.00 94.50 187 VAL A O 1
ATOM 1504 N N . PRO A 1 188 ? 13.077 0.765 3.662 1.00 91.31 188 PRO A N 1
ATOM 1505 C CA . PRO A 1 188 ? 14.263 1.193 2.900 1.00 91.31 188 PRO A CA 1
ATOM 1506 C C . PRO A 1 188 ? 13.991 1.647 1.461 1.00 91.31 188 PRO A C 1
ATOM 1508 O O . PRO A 1 188 ? 14.698 2.498 0.918 1.00 91.31 188 PRO A O 1
ATOM 1511 N N . TYR A 1 189 ? 12.953 1.081 0.850 1.00 91.50 189 TYR A N 1
ATOM 1512 C CA . TYR A 1 189 ? 12.504 1.420 -0.488 1.00 91.50 189 TYR A CA 1
ATOM 1513 C C . TYR A 1 189 ? 10.979 1.482 -0.527 1.00 91.50 189 TYR A C 1
ATOM 1515 O O . TYR A 1 189 ? 10.302 0.473 -0.322 1.00 91.50 189 TYR A O 1
ATOM 1523 N N . PHE A 1 190 ? 10.448 2.663 -0.832 1.00 94.56 190 PHE A N 1
ATOM 1524 C CA . PHE A 1 190 ? 9.035 2.876 -1.114 1.00 94.56 190 PHE A CA 1
ATOM 1525 C C . PHE A 1 190 ? 8.922 3.775 -2.335 1.00 94.56 190 PHE A C 1
ATOM 1527 O O . PHE A 1 190 ? 9.367 4.917 -2.304 1.00 94.56 190 PHE A O 1
ATOM 1534 N N . ALA A 1 191 ? 8.363 3.273 -3.430 1.00 94.50 191 ALA A N 1
ATOM 1535 C CA . ALA A 1 191 ? 8.243 4.063 -4.646 1.00 94.50 191 ALA A CA 1
ATOM 1536 C C . ALA A 1 191 ? 7.079 5.064 -4.566 1.00 94.50 191 ALA A C 1
ATOM 1538 O O . ALA A 1 191 ? 6.060 4.786 -3.937 1.00 94.50 191 ALA A O 1
ATOM 1539 N N . VAL A 1 192 ? 7.179 6.200 -5.262 1.00 94.12 192 VAL A N 1
ATOM 1540 C CA . VAL A 1 192 ? 6.095 7.202 -5.311 1.00 94.12 192 VAL A CA 1
ATOM 1541 C C . VAL A 1 192 ? 4.762 6.613 -5.785 1.00 94.12 192 VAL A C 1
ATOM 1543 O O . VAL A 1 192 ? 3.707 6.926 -5.237 1.00 94.12 192 VAL A O 1
ATOM 1546 N N . TYR A 1 193 ? 4.803 5.696 -6.754 1.00 94.75 193 TYR A N 1
ATOM 1547 C CA . TYR A 1 193 ? 3.611 5.046 -7.293 1.00 94.75 193 TYR A CA 1
ATOM 1548 C C . TYR A 1 193 ? 2.912 4.134 -6.267 1.00 94.75 193 TYR A C 1
ATOM 1550 O O . TYR A 1 193 ? 1.698 3.948 -6.324 1.00 94.75 193 TYR A O 1
ATOM 1558 N N . SER A 1 194 ? 3.640 3.645 -5.257 1.00 96.81 194 SER A N 1
ATOM 1559 C CA . SER A 1 194 ? 3.092 2.835 -4.164 1.00 96.81 194 SER A CA 1
ATOM 1560 C C . SER A 1 194 ? 2.132 3.620 -3.261 1.00 96.81 194 SER A C 1
ATOM 1562 O O . SER A 1 194 ? 1.328 3.018 -2.547 1.00 96.81 194 SER A O 1
ATOM 1564 N N . LEU A 1 195 ? 2.149 4.962 -3.317 1.00 97.06 195 LEU A N 1
ATOM 1565 C CA . LEU A 1 195 ? 1.162 5.810 -2.636 1.00 97.06 195 LEU A CA 1
ATOM 1566 C C . LEU A 1 195 ? -0.266 5.589 -3.146 1.00 97.06 195 LEU A C 1
ATOM 1568 O O . LEU A 1 195 ? -1.211 5.927 -2.434 1.00 97.06 195 LEU A O 1
ATOM 1572 N N . ALA A 1 196 ? -0.447 4.984 -4.325 1.00 97.75 196 ALA A N 1
ATOM 1573 C CA . ALA A 1 196 ? -1.767 4.662 -4.852 1.00 97.75 196 ALA A CA 1
ATOM 1574 C C . ALA A 1 196 ? -2.615 3.864 -3.848 1.00 97.75 196 ALA A C 1
ATOM 1576 O O . ALA A 1 196 ? -3.796 4.152 -3.683 1.00 97.75 196 ALA A O 1
ATOM 1577 N N . ILE A 1 197 ? -2.015 2.926 -3.104 1.00 97.88 197 ILE A N 1
ATOM 1578 C CA . ILE A 1 197 ? -2.737 2.131 -2.099 1.00 97.88 197 ILE A CA 1
ATOM 1579 C C . ILE A 1 197 ? -3.309 3.029 -0.995 1.00 97.88 197 ILE A C 1
ATOM 1581 O O . ILE A 1 197 ? -4.481 2.898 -0.653 1.00 97.88 197 ILE A O 1
ATOM 1585 N N . LEU A 1 198 ? -2.542 4.003 -0.494 1.00 97.44 198 LEU A N 1
ATOM 1586 C CA . LEU A 1 198 ? -3.045 5.003 0.454 1.00 97.44 198 LEU A CA 1
ATOM 1587 C C . LEU A 1 198 ? -4.141 5.880 -0.180 1.00 97.44 198 LEU A C 1
ATOM 1589 O O . LEU A 1 198 ? -5.168 6.152 0.448 1.00 97.44 198 LEU A O 1
ATOM 1593 N N . TYR A 1 199 ? -3.948 6.288 -1.436 1.00 97.56 199 TYR A N 1
ATOM 1594 C CA . TYR A 1 199 ? -4.864 7.170 -2.165 1.00 97.56 199 TYR A CA 1
ATOM 1595 C C . TYR A 1 199 ? -6.208 6.520 -2.499 1.00 97.56 199 TYR A C 1
ATOM 1597 O O . TYR A 1 199 ? -7.186 7.243 -2.688 1.00 97.56 199 TYR A O 1
ATOM 1605 N N . THR A 1 200 ? -6.303 5.185 -2.471 1.00 97.94 200 THR A N 1
ATOM 1606 C CA . THR A 1 200 ? -7.603 4.495 -2.535 1.00 97.94 200 THR A CA 1
ATOM 1607 C C . THR A 1 200 ? -8.527 4.842 -1.372 1.00 97.94 200 THR A C 1
ATOM 1609 O O . THR A 1 200 ? -9.735 4.705 -1.506 1.00 97.94 200 THR A O 1
ATOM 1612 N N . MET A 1 201 ? -7.986 5.315 -0.246 1.00 97.06 201 MET A N 1
ATOM 1613 C CA . MET A 1 201 ? -8.761 5.703 0.936 1.00 97.06 201 MET A CA 1
ATOM 1614 C C . MET A 1 201 ? -8.790 7.212 1.132 1.00 97.06 201 MET A C 1
ATOM 1616 O O . MET A 1 201 ? -9.748 7.769 1.669 1.00 97.06 201 MET A O 1
ATOM 1620 N N . TRP A 1 202 ? -7.679 7.874 0.806 1.00 95.38 202 TRP A N 1
ATOM 1621 C CA . TRP A 1 202 ? -7.483 9.268 1.154 1.00 95.38 202 TRP A CA 1
ATOM 1622 C C . TRP A 1 202 ? -6.454 9.946 0.255 1.00 95.38 202 TRP A C 1
ATOM 1624 O O . TRP A 1 202 ? -5.262 9.658 0.324 1.00 95.38 202 TRP A O 1
ATOM 1634 N N . LEU A 1 203 ? -6.933 10.894 -0.550 1.00 94.88 203 LEU A N 1
ATOM 1635 C CA . LEU A 1 203 ? -6.113 11.719 -1.428 1.00 94.88 203 LEU A CA 1
ATOM 1636 C C . LEU A 1 203 ? -6.487 13.199 -1.269 1.00 94.88 203 LEU A C 1
ATOM 1638 O O . LEU A 1 203 ? -7.479 13.654 -1.847 1.00 94.88 203 LEU A O 1
ATOM 1642 N N . PRO A 1 204 ? -5.721 13.970 -0.483 1.00 94.44 204 PRO A N 1
ATOM 1643 C CA . PRO A 1 204 ? -5.831 15.422 -0.476 1.00 94.44 204 PRO A CA 1
ATOM 1644 C C . PRO A 1 204 ? -5.461 16.007 -1.843 1.00 94.44 204 PRO A C 1
ATOM 1646 O O . PRO A 1 204 ? -4.463 15.606 -2.439 1.00 94.44 204 PRO A O 1
ATOM 1649 N N . LEU A 1 205 ? -6.223 16.999 -2.317 1.00 93.94 205 LEU A N 1
ATOM 1650 C CA . LEU A 1 205 ? -5.970 17.646 -3.613 1.00 93.94 205 LEU A CA 1
ATOM 1651 C C . LEU A 1 205 ? -4.540 18.200 -3.707 1.00 93.94 205 LEU A C 1
ATOM 1653 O O . LEU A 1 205 ? -3.863 17.978 -4.707 1.00 93.94 205 LEU A O 1
ATOM 1657 N N . TRP A 1 206 ? -4.068 18.856 -2.642 1.00 95.44 206 TRP A N 1
ATOM 1658 C CA . TRP A 1 206 ? -2.719 19.423 -2.586 1.00 95.44 206 TRP A CA 1
ATOM 1659 C C . TRP A 1 206 ? -1.636 18.355 -2.785 1.00 95.44 206 TRP A C 1
ATOM 1661 O O . TRP A 1 206 ? -0.649 18.619 -3.460 1.00 95.44 206 TRP A O 1
ATOM 1671 N N . ALA A 1 207 ? -1.828 17.144 -2.249 1.00 95.06 207 ALA A N 1
ATOM 1672 C CA . ALA A 1 207 ? -0.843 16.071 -2.351 1.00 95.06 207 ALA A CA 1
ATOM 1673 C C . ALA A 1 207 ? -0.744 15.575 -3.794 1.00 95.06 207 ALA A C 1
ATOM 1675 O O . ALA A 1 207 ? 0.357 15.342 -4.290 1.00 95.06 207 ALA A O 1
ATOM 1676 N N . ASN A 1 208 ? -1.880 15.493 -4.495 1.00 95.06 208 ASN A N 1
ATOM 1677 C CA . ASN A 1 208 ? -1.891 15.145 -5.909 1.00 95.06 208 ASN A CA 1
ATOM 1678 C C . ASN A 1 208 ? -1.199 16.216 -6.765 1.00 95.06 208 ASN A C 1
ATOM 1680 O O . ASN A 1 208 ? -0.319 15.893 -7.558 1.00 95.06 208 ASN A O 1
ATOM 1684 N N . LEU A 1 209 ? -1.565 17.489 -6.568 1.00 95.69 209 LEU A N 1
ATOM 1685 C CA . LEU A 1 209 ? -0.971 18.618 -7.292 1.00 95.69 209 LEU A CA 1
ATOM 1686 C C . LEU A 1 209 ? 0.537 18.708 -7.053 1.00 95.69 209 LEU A C 1
ATOM 1688 O O . LEU A 1 209 ? 1.293 18.883 -8.002 1.00 95.69 209 LEU A O 1
ATOM 1692 N N . LEU A 1 210 ? 0.979 18.533 -5.807 1.00 94.69 210 LEU A N 1
ATOM 1693 C CA . LEU A 1 210 ? 2.396 18.544 -5.463 1.00 94.69 210 LEU A CA 1
ATOM 1694 C C . LEU A 1 210 ? 3.134 17.358 -6.090 1.00 94.69 210 LEU A C 1
ATOM 1696 O O . LEU A 1 210 ? 4.228 17.539 -6.606 1.00 94.69 210 LEU A O 1
ATOM 1700 N N . THR A 1 211 ? 2.537 16.164 -6.104 1.00 93.44 211 THR A N 1
ATOM 1701 C CA . THR A 1 211 ? 3.152 14.983 -6.732 1.00 93.44 211 THR A CA 1
ATOM 1702 C C . THR A 1 211 ? 3.333 15.188 -8.242 1.00 93.44 211 THR A C 1
ATOM 1704 O O . THR A 1 211 ? 4.412 14.925 -8.769 1.00 93.44 211 THR A O 1
ATOM 1707 N N . TRP A 1 212 ? 2.319 15.724 -8.930 1.00 95.06 212 TRP A N 1
ATOM 1708 C CA . TRP A 1 212 ? 2.417 16.115 -10.341 1.00 95.06 212 TRP A CA 1
ATOM 1709 C C . TRP A 1 212 ? 3.449 17.221 -10.575 1.00 95.06 212 TRP A C 1
ATOM 1711 O O . TRP A 1 212 ? 4.279 17.102 -11.472 1.00 95.06 212 TRP A O 1
ATOM 1721 N N . GLY A 1 213 ? 3.425 18.276 -9.759 1.00 94.50 213 GLY A N 1
ATOM 1722 C CA . GLY A 1 213 ? 4.354 19.399 -9.860 1.00 94.50 213 GLY A CA 1
ATOM 1723 C C . GLY A 1 213 ? 5.806 18.964 -9.681 1.00 94.50 213 GLY A C 1
ATOM 1724 O O . GLY A 1 213 ? 6.647 19.315 -10.501 1.00 94.50 213 GLY A O 1
ATOM 1725 N N . LEU A 1 214 ? 6.092 18.140 -8.667 1.00 91.75 214 LEU A N 1
ATOM 1726 C CA . LEU A 1 214 ? 7.421 17.563 -8.457 1.00 91.75 214 LEU A CA 1
ATOM 1727 C C . LEU A 1 214 ? 7.854 16.716 -9.654 1.00 91.75 214 LEU A C 1
ATOM 1729 O O . LEU A 1 214 ? 8.988 16.869 -10.103 1.00 91.75 214 LEU A O 1
ATOM 1733 N N . TYR A 1 215 ? 6.955 15.883 -10.194 1.00 90.88 215 TYR A N 1
ATOM 1734 C CA . TYR A 1 215 ? 7.243 15.068 -11.372 1.00 90.88 215 TYR A CA 1
ATOM 1735 C C . TYR A 1 215 ? 7.629 15.912 -12.589 1.00 90.88 215 TYR A C 1
ATOM 1737 O O . TYR A 1 215 ? 8.677 15.683 -13.185 1.00 90.88 215 TYR A O 1
ATOM 1745 N N . ILE A 1 216 ? 6.818 16.919 -12.917 1.00 93.06 216 ILE A N 1
ATOM 1746 C CA . ILE A 1 216 ? 7.072 17.825 -14.041 1.00 93.06 216 ILE A CA 1
ATOM 1747 C C . ILE A 1 216 ? 8.382 18.590 -13.821 1.00 93.06 216 ILE A C 1
ATOM 1749 O O . ILE A 1 216 ? 9.210 18.657 -14.723 1.00 93.06 216 ILE A O 1
ATOM 1753 N N . LEU A 1 217 ? 8.616 19.119 -12.617 1.00 91.56 217 LEU A N 1
ATOM 1754 C CA . LEU A 1 217 ? 9.840 19.856 -12.293 1.00 91.56 217 LEU A CA 1
ATOM 1755 C C . LEU A 1 217 ? 11.100 19.011 -12.484 1.00 91.56 217 LEU A C 1
ATOM 1757 O O . LEU A 1 217 ? 12.068 19.504 -13.053 1.00 91.56 217 LEU A O 1
ATOM 1761 N N . GLY A 1 218 ? 11.107 17.749 -12.055 1.00 88.81 218 GLY A N 1
ATOM 1762 C CA . GLY A 1 218 ? 12.282 16.890 -12.240 1.00 88.81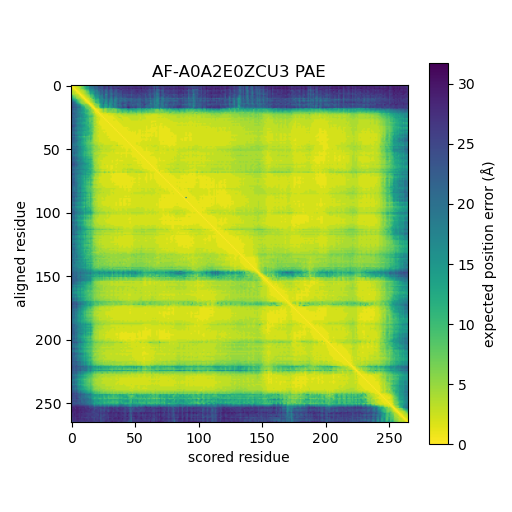 218 GLY A CA 1
ATOM 1763 C C . GLY A 1 218 ? 12.465 16.344 -13.660 1.00 88.81 218 GLY A C 1
ATOM 1764 O O . GLY A 1 218 ? 13.473 15.694 -13.909 1.00 88.81 218 GLY A O 1
ATOM 1765 N N . ILE A 1 219 ? 11.552 16.621 -14.603 1.00 89.00 219 ILE A N 1
ATOM 1766 C CA . ILE A 1 219 ? 11.853 16.497 -16.043 1.00 89.00 219 ILE A CA 1
ATOM 1767 C C . ILE A 1 219 ? 12.826 17.607 -16.468 1.00 89.00 219 ILE A C 1
ATOM 1769 O O . ILE A 1 219 ? 13.722 17.368 -17.272 1.00 89.00 219 ILE A O 1
ATOM 1773 N N . PHE A 1 220 ? 12.665 18.814 -15.919 1.00 93.38 220 PHE A N 1
ATOM 1774 C CA . PHE A 1 220 ? 13.461 19.990 -16.286 1.00 93.38 220 PHE A CA 1
ATOM 1775 C C . PHE A 1 220 ? 14.700 20.192 -15.406 1.00 93.38 220 PHE A C 1
ATOM 1777 O O . PHE A 1 220 ? 15.668 20.813 -15.839 1.00 93.38 220 PHE A O 1
ATOM 1784 N N . LEU A 1 221 ? 14.680 19.688 -14.172 1.00 88.56 221 LEU A N 1
ATOM 1785 C CA . LEU A 1 221 ? 15.758 19.846 -13.202 1.00 88.56 221 LEU A CA 1
ATOM 1786 C C . LEU A 1 221 ? 16.488 18.510 -13.003 1.00 88.56 221 LEU A C 1
ATOM 1788 O O . LEU A 1 221 ? 15.845 17.531 -12.625 1.00 88.56 221 LEU A O 1
ATOM 1792 N N . PRO A 1 222 ? 17.826 18.450 -13.144 1.00 80.62 222 PRO A N 1
ATOM 1793 C CA . PRO A 1 222 ? 18.617 17.236 -12.926 1.00 80.62 222 PRO A CA 1
ATOM 1794 C C . PRO A 1 222 ? 18.814 16.930 -11.428 1.00 80.62 222 PRO A C 1
ATOM 1796 O O . PRO A 1 222 ? 19.887 16.521 -10.989 1.00 80.62 222 PRO A O 1
ATOM 1799 N N . VAL A 1 223 ? 17.786 17.164 -10.612 1.00 78.25 223 VAL A N 1
ATOM 1800 C CA . VAL A 1 223 ? 17.817 16.978 -9.161 1.00 78.25 223 VAL A CA 1
ATOM 1801 C C . VAL A 1 223 ? 16.894 15.821 -8.808 1.00 78.25 223 VAL A C 1
ATOM 1803 O O . VAL A 1 223 ? 15.750 15.760 -9.260 1.00 78.25 223 VAL A O 1
ATOM 1806 N N . LYS A 1 224 ? 17.377 14.892 -7.974 1.00 78.19 224 LYS A N 1
ATOM 1807 C CA . LYS A 1 224 ? 16.526 13.832 -7.422 1.00 78.19 224 LYS A CA 1
ATOM 1808 C C . LYS A 1 224 ? 15.377 14.484 -6.659 1.00 78.19 224 LYS A C 1
ATOM 1810 O O . LYS A 1 224 ? 15.610 15.239 -5.717 1.00 78.19 224 LYS A O 1
ATOM 1815 N N . MET A 1 225 ? 14.146 14.198 -7.075 1.00 79.00 225 MET A N 1
ATOM 1816 C CA . MET A 1 225 ? 12.967 14.766 -6.434 1.00 79.00 225 MET A CA 1
ATOM 1817 C C . MET A 1 225 ? 12.952 14.366 -4.952 1.00 79.00 225 MET A C 1
ATOM 1819 O O . MET A 1 225 ? 13.095 13.178 -4.649 1.00 79.00 225 MET A O 1
ATOM 1823 N N . PRO A 1 226 ? 12.739 15.308 -4.018 1.00 87.38 226 PRO A N 1
ATOM 1824 C CA . PRO A 1 226 ? 12.585 15.002 -2.600 1.00 87.38 226 PRO A CA 1
ATOM 1825 C C . PRO A 1 226 ? 11.202 14.380 -2.346 1.00 87.38 226 PRO A C 1
ATOM 1827 O O . PRO A 1 226 ? 10.326 14.971 -1.718 1.00 87.38 226 PRO A O 1
ATOM 1830 N N . GLY A 1 227 ? 10.968 13.177 -2.874 1.00 87.94 227 GLY A N 1
ATOM 1831 C CA . GLY A 1 227 ? 9.647 12.549 -2.895 1.00 87.94 227 GLY A CA 1
ATOM 1832 C C . GLY A 1 227 ? 9.066 12.274 -1.505 1.00 87.94 227 GLY A C 1
ATOM 1833 O O . GLY A 1 227 ? 7.847 12.221 -1.355 1.00 87.94 227 GLY A O 1
ATOM 1834 N N . PHE A 1 228 ? 9.914 12.205 -0.473 1.00 93.69 228 PHE A N 1
ATOM 1835 C CA . PHE A 1 228 ? 9.507 12.100 0.930 1.00 93.69 228 PHE A CA 1
ATOM 1836 C C . PHE A 1 228 ? 8.675 13.285 1.443 1.00 93.69 228 PHE A C 1
ATOM 1838 O O . PHE A 1 228 ? 7.970 13.152 2.445 1.00 93.69 228 PHE A O 1
ATOM 1845 N N . ILE A 1 229 ? 8.719 14.440 0.768 1.00 95.31 229 ILE A N 1
ATOM 1846 C CA . ILE A 1 229 ? 7.902 15.604 1.133 1.00 95.31 229 ILE A CA 1
ATOM 1847 C C . ILE A 1 229 ? 6.411 15.252 1.075 1.00 95.31 229 ILE A C 1
ATOM 1849 O O . ILE A 1 229 ? 5.643 15.724 1.913 1.00 95.31 229 ILE A O 1
ATOM 1853 N N . ILE A 1 230 ? 5.994 14.379 0.148 1.00 95.69 230 ILE A N 1
ATOM 1854 C CA . ILE A 1 230 ? 4.594 13.955 0.026 1.00 95.69 230 ILE A CA 1
ATOM 1855 C C . ILE A 1 230 ? 4.114 13.219 1.291 1.00 95.69 230 ILE A C 1
ATOM 1857 O O . ILE A 1 230 ? 3.192 13.719 1.944 1.00 95.69 230 ILE A O 1
ATOM 1861 N N . PRO A 1 231 ? 4.698 12.073 1.698 1.00 96.69 231 PRO A N 1
ATOM 1862 C CA . PRO A 1 231 ? 4.267 11.377 2.907 1.00 96.69 231 PRO A CA 1
ATOM 1863 C C . PRO A 1 231 ? 4.488 12.188 4.191 1.00 96.69 231 PRO A C 1
ATOM 1865 O O . PRO A 1 231 ? 3.645 12.108 5.084 1.00 96.69 231 PRO A O 1
ATOM 1868 N N . LEU A 1 232 ? 5.528 13.029 4.285 1.00 96.88 232 LEU A N 1
ATOM 1869 C CA . LEU A 1 232 ? 5.676 13.958 5.415 1.00 96.88 232 LEU A CA 1
ATOM 1870 C C . LEU A 1 232 ? 4.533 14.975 5.484 1.00 96.88 232 LEU A C 1
ATOM 1872 O O . LEU A 1 232 ? 3.958 15.186 6.551 1.00 96.88 232 LEU A O 1
ATOM 1876 N N . GLY A 1 233 ? 4.169 15.585 4.356 1.00 96.81 233 GLY A N 1
ATOM 1877 C CA . GLY A 1 233 ? 3.052 16.522 4.291 1.00 96.81 233 GLY A CA 1
ATOM 1878 C C . GLY A 1 233 ? 1.725 15.850 4.648 1.00 96.81 233 GLY A C 1
ATOM 1879 O O . GLY A 1 233 ? 0.914 16.428 5.369 1.00 96.81 233 GLY A O 1
ATOM 1880 N N . LEU A 1 234 ? 1.514 14.601 4.214 1.00 96.88 234 LEU A N 1
ATOM 1881 C CA . LEU A 1 234 ? 0.338 13.807 4.583 1.00 96.88 234 LEU A CA 1
ATOM 1882 C C . LEU A 1 234 ? 0.314 13.504 6.085 1.00 96.88 234 LEU A C 1
ATOM 1884 O O . LEU A 1 234 ? -0.744 13.614 6.705 1.00 96.88 234 LEU A O 1
ATOM 1888 N N . LEU A 1 235 ? 1.466 13.174 6.677 1.00 96.88 235 LEU A N 1
ATOM 1889 C CA . LEU A 1 235 ? 1.605 12.961 8.117 1.00 96.88 235 LEU A CA 1
ATOM 1890 C C . LEU A 1 235 ? 1.286 14.238 8.903 1.00 96.88 235 LEU A C 1
ATOM 1892 O O . LEU A 1 235 ? 0.484 14.198 9.835 1.00 96.88 235 LEU A O 1
ATOM 1896 N N . ALA A 1 236 ? 1.860 15.374 8.499 1.00 96.25 236 ALA A N 1
ATOM 1897 C CA . ALA A 1 236 ? 1.611 16.675 9.116 1.00 96.25 236 ALA A CA 1
ATOM 1898 C C . ALA A 1 236 ? 0.137 17.087 8.992 1.00 96.25 236 ALA A C 1
ATOM 1900 O O . ALA A 1 236 ? -0.472 17.543 9.959 1.00 96.25 236 ALA A O 1
ATOM 1901 N N . HIS A 1 237 ? -0.471 16.860 7.826 1.00 95.38 237 HIS A N 1
ATOM 1902 C CA . HIS A 1 237 ? -1.887 17.125 7.600 1.00 95.38 237 HIS A CA 1
ATOM 1903 C C . HIS A 1 237 ? -2.779 16.237 8.480 1.00 95.38 237 HIS A C 1
ATOM 1905 O O . HIS A 1 237 ? -3.739 16.727 9.076 1.00 95.38 237 HIS A O 1
ATOM 1911 N N . LEU A 1 238 ? -2.449 14.949 8.621 1.00 94.56 238 LEU A N 1
ATOM 1912 C CA . LEU A 1 238 ? -3.164 14.033 9.510 1.00 94.56 238 LEU A CA 1
ATOM 1913 C C . LEU A 1 238 ? -3.012 14.443 10.984 1.00 94.56 238 LEU A C 1
ATOM 1915 O O . LEU A 1 238 ? -3.981 14.391 11.740 1.00 94.56 238 LEU A O 1
ATOM 1919 N N . ALA A 1 239 ? -1.824 14.884 11.403 1.00 92.81 239 ALA A N 1
ATOM 1920 C CA . ALA A 1 239 ? -1.596 15.409 12.748 1.00 92.81 239 ALA A CA 1
ATOM 1921 C C . ALA A 1 239 ? -2.415 16.686 13.004 1.00 92.81 239 ALA A C 1
ATOM 1923 O O . ALA A 1 239 ? -3.054 16.813 14.049 1.00 92.81 239 ALA A O 1
ATOM 1924 N N . TYR A 1 240 ? -2.468 17.594 12.024 1.00 93.69 240 TYR A N 1
ATOM 1925 C CA . TYR A 1 240 ? -3.259 18.821 12.091 1.00 93.69 240 TYR A CA 1
ATOM 1926 C C . TYR A 1 240 ? -4.761 18.540 12.226 1.00 93.69 240 TYR A C 1
ATOM 1928 O O . TYR A 1 240 ? -5.414 19.122 13.094 1.00 93.69 240 TYR A O 1
ATOM 1936 N N . GLN A 1 241 ? -5.307 17.620 11.423 1.00 90.69 241 GLN A N 1
ATOM 1937 C CA . GLN A 1 241 ? -6.719 17.218 11.503 1.00 90.69 241 GLN A CA 1
ATOM 1938 C C . GLN A 1 241 ? -7.077 16.640 12.879 1.00 90.69 241 GLN A C 1
ATOM 1940 O O . GLN A 1 241 ? -8.147 16.923 13.410 1.00 90.69 241 GLN A O 1
ATOM 1945 N N . ASN A 1 242 ? -6.155 15.898 13.497 1.00 88.69 242 ASN A N 1
ATOM 1946 C CA . ASN A 1 242 ? -6.369 15.244 14.790 1.00 88.69 242 ASN A CA 1
ATOM 1947 C C . ASN A 1 242 ? -5.956 16.101 16.002 1.00 88.69 242 ASN A C 1
ATOM 1949 O O . ASN A 1 242 ? -5.916 15.601 17.128 1.00 88.69 242 ASN A O 1
ATOM 1953 N N . ARG A 1 243 ? -5.655 17.396 15.817 1.00 87.19 243 ARG A N 1
ATOM 1954 C CA . ARG A 1 243 ? -5.183 18.279 16.902 1.00 87.19 243 ARG A CA 1
ATOM 1955 C C . ARG A 1 243 ? -6.161 18.389 18.074 1.00 87.19 243 ARG A C 1
ATOM 1957 O O . ARG A 1 243 ? -5.723 18.538 19.209 1.00 87.19 243 ARG A O 1
ATOM 1964 N N . ALA A 1 244 ? -7.469 18.335 17.809 1.00 78.50 244 ALA A N 1
ATOM 1965 C CA . ALA A 1 244 ? -8.497 18.447 18.844 1.00 78.50 244 ALA A CA 1
ATOM 1966 C C . ALA A 1 244 ? -8.504 17.210 19.752 1.00 78.50 244 ALA A C 1
ATOM 1968 O O . ALA A 1 244 ? -8.474 17.349 20.972 1.00 78.50 244 ALA A O 1
ATOM 1969 N N . GLU A 1 245 ? -8.428 16.012 19.162 1.00 75.19 245 GLU A N 1
ATOM 1970 C CA . GLU A 1 245 ? -8.268 14.766 19.918 1.00 75.19 245 GLU A CA 1
ATOM 1971 C C . GLU A 1 245 ? -6.986 14.793 20.751 1.00 75.19 245 GLU A C 1
ATOM 1973 O O . GLU A 1 245 ? -7.002 14.447 21.927 1.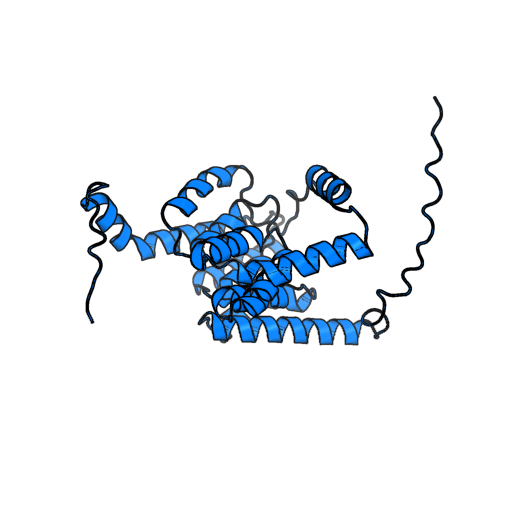00 75.19 245 GLU A O 1
ATOM 1978 N N . LEU A 1 246 ? -5.873 15.238 20.155 1.00 71.25 246 LEU A N 1
ATOM 1979 C CA . LEU A 1 246 ? -4.584 15.329 20.843 1.00 71.25 246 LEU A CA 1
ATOM 1980 C C . LEU A 1 246 ? -4.649 16.276 22.043 1.00 71.25 246 LEU A C 1
ATOM 1982 O O . LEU A 1 246 ? -4.204 15.905 23.124 1.00 71.25 246 LEU A O 1
ATOM 1986 N N . ARG A 1 247 ? -5.238 17.468 21.884 1.00 78.81 247 ARG A N 1
ATOM 1987 C CA . ARG A 1 247 ? -5.438 18.405 23.000 1.00 78.81 247 ARG A CA 1
ATOM 1988 C C . ARG A 1 247 ? -6.272 17.784 24.119 1.00 78.81 247 ARG A C 1
ATOM 1990 O O . ARG A 1 247 ? -5.924 17.980 25.275 1.00 78.81 247 ARG A O 1
ATOM 1997 N N . GLY A 1 248 ? -7.301 17.001 23.785 1.00 72.12 248 GLY A N 1
ATOM 1998 C CA . GLY A 1 248 ? -8.089 16.248 24.765 1.00 72.12 248 GLY A CA 1
ATOM 1999 C C . GLY A 1 248 ? -7.247 15.251 25.568 1.00 72.12 248 GLY A C 1
ATOM 2000 O O . GLY A 1 248 ? -7.298 15.262 26.794 1.00 72.12 248 GLY A O 1
ATOM 2001 N N . TYR A 1 249 ? -6.407 14.451 24.900 1.00 69.56 249 TYR A N 1
ATOM 2002 C CA . TYR A 1 249 ? -5.511 13.500 25.574 1.00 69.56 249 TYR A CA 1
ATOM 2003 C C . TYR A 1 249 ? -4.525 14.186 26.528 1.00 69.56 249 TYR A C 1
ATOM 2005 O O . TYR A 1 249 ? -4.355 13.738 27.661 1.00 69.56 249 TYR A O 1
ATOM 2013 N N . TRP A 1 250 ? -3.903 15.285 26.097 1.00 72.50 250 TRP A N 1
ATOM 2014 C CA . TRP A 1 250 ? -2.945 16.023 26.927 1.00 72.50 250 TRP A CA 1
ATOM 2015 C C . TRP A 1 250 ? -3.617 16.761 28.087 1.00 72.50 250 TRP A C 1
ATOM 2017 O O . TRP A 1 250 ? -3.108 16.715 29.203 1.00 72.50 250 TRP A O 1
ATOM 2027 N N . ALA A 1 251 ? -4.780 17.377 27.855 1.00 76.44 251 ALA A N 1
ATOM 2028 C CA . ALA A 1 251 ? -5.561 18.025 28.908 1.00 76.44 251 ALA A CA 1
ATOM 2029 C C . ALA A 1 251 ? -6.069 17.022 29.954 1.00 76.44 251 ALA A C 1
ATOM 2031 O O . ALA A 1 251 ? -6.158 17.357 31.129 1.00 76.44 251 ALA A O 1
ATOM 2032 N N . SER A 1 252 ? -6.348 15.779 29.544 1.00 71.75 252 SER A N 1
ATOM 2033 C CA . SER A 1 252 ? -6.742 14.703 30.461 1.00 71.75 252 SER A CA 1
ATOM 2034 C C . SER A 1 252 ? -5.591 14.141 31.305 1.00 71.75 252 SER A C 1
ATOM 2036 O O . SER A 1 252 ? -5.837 13.266 32.129 1.00 71.75 252 SER A O 1
ATOM 2038 N N . GLY A 1 253 ? -4.352 14.623 31.108 1.00 58.38 253 GLY A N 1
ATOM 2039 C CA . GLY A 1 253 ? -3.205 14.292 31.952 1.00 58.38 253 GLY A CA 1
ATOM 2040 C C . GLY A 1 253 ? -3.005 12.789 32.134 1.00 58.38 253 GLY A C 1
ATOM 2041 O O . GLY A 1 253 ? -3.029 12.333 33.265 1.00 58.38 253 GLY A O 1
ATOM 2042 N N . LEU A 1 254 ? -2.888 12.026 31.035 1.00 56.06 254 LEU A N 1
ATOM 2043 C CA . LEU A 1 254 ? -2.535 10.592 30.995 1.00 56.06 254 LEU A CA 1
ATOM 2044 C C . LEU A 1 254 ? -2.853 9.794 32.282 1.00 56.06 254 LEU A C 1
ATOM 2046 O O . LEU A 1 254 ? -1.990 9.606 33.135 1.00 56.06 254 LEU A O 1
ATOM 2050 N N . GLY A 1 255 ? -4.052 9.208 32.357 1.00 51.28 255 GLY A N 1
ATOM 2051 C CA . GLY A 1 255 ? -4.259 7.997 33.160 1.00 51.28 255 GLY A CA 1
ATOM 2052 C C . GLY A 1 255 ? -5.192 8.116 34.359 1.00 51.28 255 GLY A C 1
ATOM 2053 O O . GLY A 1 255 ? -4.791 7.869 35.491 1.00 51.28 255 GLY A O 1
ATOM 2054 N N . ARG A 1 256 ? -6.489 8.296 34.113 1.00 45.62 256 ARG A N 1
ATOM 2055 C CA . ARG A 1 256 ? -7.478 7.553 34.906 1.00 45.62 256 ARG A CA 1
ATOM 2056 C C . ARG A 1 256 ? -8.318 6.715 33.958 1.00 45.62 256 ARG A C 1
ATOM 2058 O O . ARG A 1 256 ? -8.877 7.224 32.993 1.00 45.62 256 ARG A O 1
ATOM 2065 N N . GLY A 1 257 ? -8.260 5.404 34.175 1.00 51.00 257 GLY A N 1
ATOM 2066 C CA . GLY A 1 257 ? -8.869 4.370 33.351 1.00 51.00 257 GLY A CA 1
ATOM 2067 C C . GLY A 1 257 ? -10.387 4.460 33.328 1.00 51.00 257 GLY A C 1
ATOM 2068 O O . GLY A 1 257 ? -11.062 3.694 33.998 1.00 51.00 257 GLY A O 1
ATOM 2069 N N . GLU A 1 258 ? -10.912 5.348 32.498 1.00 46.41 258 GLU A N 1
ATOM 2070 C CA . GLU A 1 258 ? -12.327 5.398 32.164 1.00 46.41 258 GLU A CA 1
ATOM 2071 C C . GLU A 1 258 ? -12.491 5.265 30.652 1.00 46.41 258 GLU A C 1
ATOM 2073 O O . GLU A 1 258 ? -12.974 6.145 29.944 1.00 46.41 258 GLU A O 1
ATOM 2078 N N . LEU A 1 259 ? -12.187 4.065 30.151 1.00 47.66 259 LEU A N 1
ATOM 2079 C CA . LEU A 1 259 ? -13.148 3.460 29.238 1.00 47.66 259 LEU A CA 1
ATOM 2080 C C . LEU A 1 259 ? -14.363 3.102 30.094 1.00 47.66 259 LEU A C 1
ATOM 2082 O O . LEU A 1 259 ? -14.546 1.952 30.487 1.00 47.66 259 LEU A O 1
ATOM 2086 N N . ALA A 1 260 ? -15.170 4.121 30.403 1.00 48.28 260 ALA A N 1
ATOM 2087 C CA . ALA A 1 260 ? -16.567 3.934 30.718 1.00 48.28 260 ALA A CA 1
ATOM 2088 C C . ALA A 1 260 ? -17.145 3.163 29.532 1.00 48.28 260 ALA A C 1
ATOM 2090 O O . ALA A 1 260 ? -17.418 3.708 28.459 1.00 48.28 260 ALA A O 1
ATOM 2091 N N . VAL A 1 261 ? -17.213 1.847 29.722 1.00 49.41 261 VAL A N 1
ATOM 2092 C CA . VAL A 1 261 ? -18.020 0.921 28.957 1.00 49.41 261 VAL A CA 1
ATOM 2093 C C . VAL A 1 261 ? -19.384 1.584 28.871 1.00 49.41 261 VAL A C 1
ATOM 2095 O O . VAL A 1 261 ? -20.138 1.598 29.844 1.00 49.41 261 VAL A O 1
ATOM 2098 N N . LYS A 1 262 ? -19.692 2.172 27.710 1.00 45.00 262 LYS A N 1
ATOM 2099 C CA . LYS A 1 262 ? -21.070 2.436 27.309 1.00 45.00 262 LYS A CA 1
ATOM 2100 C C . LYS A 1 262 ? -21.739 1.071 27.158 1.00 45.00 262 LYS A C 1
ATOM 2102 O O . LYS A 1 262 ? -21.888 0.548 26.062 1.00 45.00 262 LYS A O 1
ATOM 2107 N N . SER A 1 263 ? -22.069 0.482 28.303 1.00 49.59 263 SER A N 1
ATOM 2108 C CA . SER A 1 263 ? -23.156 -0.462 28.459 1.00 49.59 263 SER A CA 1
ATOM 2109 C C . SER A 1 263 ? -24.413 0.376 28.262 1.00 49.59 263 SER A C 1
ATOM 2111 O O . SER A 1 263 ? -24.741 1.263 29.045 1.00 49.59 263 SER A O 1
ATOM 2113 N N . GLY A 1 264 ? -25.022 0.211 27.098 1.00 55.66 264 GLY A N 1
ATOM 2114 C CA . GLY A 1 264 ? -26.093 1.080 26.643 1.00 55.66 264 GLY A CA 1
ATOM 2115 C C . GLY A 1 264 ? -26.926 0.402 25.575 1.00 55.66 264 GLY A C 1
ATOM 2116 O O . GLY A 1 264 ? -26.991 0.934 24.477 1.00 55.66 264 GLY A O 1
ATOM 2117 N N . LYS A 1 265 ? -27.538 -0.719 25.989 1.00 42.66 265 LYS A N 1
ATOM 2118 C CA . LYS A 1 265 ? -28.656 -1.478 25.394 1.00 42.66 265 LYS A CA 1
ATOM 2119 C C . LYS A 1 265 ? -28.425 -2.165 24.049 1.00 42.66 265 LYS A C 1
ATOM 2121 O O . LYS A 1 265 ? -28.178 -1.478 23.040 1.00 42.66 265 LYS A O 1
#

Mean predicted aligned error: 7.25 Å